Protein AF-A0AAP2GKV8-F1 (afdb_monomer_lite)

Organism: NCBI:txid2782352

Sequence (227 aa):
NPIGINTAVDPGPLKPQKLYSAIFLARYNGKDEEVHRFVFQTSRYADFDEQINSYKLYDDKGVFLRNAVYDNQGKAFGNAQLTKVVQLLAGVLPDTDPLFSTYQDPYDLLMTGIFEMPALPPAVTTEVNIVRNISDNTIVGLLVRSAEPLNDPKMPASILAGSITLSMNGGPVTDHKAIFSKDNTSVFISNAGLNLAAGSVAFTFRYYQFNGTEYQELDNVSANLII

Structure (mmCIF, N/CA/C/O backbone):
data_AF-A0AAP2GKV8-F1
#
_entry.id   AF-A0AAP2GKV8-F1
#
loop_
_atom_site.group_PDB
_atom_site.id
_atom_site.type_symbol
_atom_site.label_atom_id
_atom_site.label_alt_id
_atom_site.label_comp_id
_atom_site.label_asym_id
_atom_site.label_entity_id
_atom_site.label_seq_id
_atom_site.pdbx_PDB_ins_code
_atom_site.Cartn_x
_atom_site.Cartn_y
_atom_site.Cartn_z
_atom_site.occupancy
_atom_site.B_iso_or_equiv
_atom_site.auth_seq_id
_atom_site.auth_comp_id
_atom_site.auth_asym_id
_atom_site.auth_atom_id
_atom_site.pdbx_PDB_model_num
ATOM 1 N N . ASN A 1 1 ? -6.844 28.666 29.206 1.00 40.47 1 ASN A N 1
ATOM 2 C CA . ASN A 1 1 ? -7.202 27.690 28.154 1.00 40.47 1 ASN A CA 1
ATOM 3 C C . ASN A 1 1 ? -8.090 26.632 28.773 1.00 40.47 1 ASN A C 1
ATOM 5 O O . ASN A 1 1 ? -7.630 26.027 29.735 1.00 40.47 1 ASN A O 1
ATOM 9 N N . PRO A 1 2 ? -9.350 26.451 28.339 1.00 50.34 2 PRO A N 1
ATOM 10 C CA . PRO A 1 2 ? -10.153 25.359 28.867 1.00 50.34 2 PRO A CA 1
ATOM 11 C C . PRO A 1 2 ? -9.478 24.044 28.469 1.00 50.34 2 PRO A C 1
ATOM 13 O O . PRO A 1 2 ? -9.099 23.848 27.315 1.00 50.34 2 PRO A O 1
ATOM 16 N N . ILE A 1 3 ? -9.249 23.201 29.469 1.00 51.25 3 ILE A N 1
ATOM 17 C CA . ILE A 1 3 ? -8.658 21.875 29.332 1.00 51.25 3 ILE A CA 1
ATOM 18 C C . ILE A 1 3 ? -9.708 21.023 28.619 1.00 51.25 3 ILE A C 1
ATOM 20 O O . ILE A 1 3 ? -10.740 20.701 29.204 1.00 51.25 3 ILE A O 1
ATOM 24 N N . GLY A 1 4 ? -9.491 20.717 27.340 1.00 55.47 4 GLY A N 1
ATOM 25 C CA . GLY A 1 4 ? -10.278 19.694 26.661 1.00 55.47 4 GLY A CA 1
ATOM 26 C C . GLY A 1 4 ? -10.053 18.368 27.381 1.00 55.47 4 GLY A C 1
ATOM 27 O O . GLY A 1 4 ? -8.916 17.911 27.485 1.00 55.47 4 GLY A O 1
ATOM 28 N N . ILE A 1 5 ? -11.113 17.780 27.933 1.00 64.88 5 ILE A N 1
ATOM 29 C CA . ILE A 1 5 ? -11.047 16.435 28.502 1.00 64.88 5 ILE A CA 1
ATOM 30 C C . ILE A 1 5 ? -11.124 15.467 27.323 1.00 64.88 5 ILE A C 1
ATOM 32 O O . ILE A 1 5 ? -12.177 15.327 26.706 1.00 64.88 5 ILE A O 1
ATOM 36 N N . ASN A 1 6 ? -10.007 14.816 27.002 1.00 65.75 6 ASN A N 1
ATOM 37 C CA . ASN A 1 6 ? -10.008 13.677 26.093 1.00 65.75 6 ASN A CA 1
ATOM 38 C C . ASN A 1 6 ? -10.426 12.436 26.883 1.00 65.75 6 ASN A C 1
ATOM 40 O O . ASN A 1 6 ? -9.778 12.067 27.861 1.00 65.75 6 ASN A O 1
ATOM 44 N N . THR A 1 7 ? -11.514 11.797 26.466 1.00 69.69 7 THR A N 1
ATOM 45 C CA . THR A 1 7 ? -11.959 10.517 27.021 1.00 69.69 7 THR A CA 1
ATOM 46 C C . THR A 1 7 ? -11.826 9.457 25.940 1.00 69.69 7 THR A C 1
ATOM 48 O O . THR A 1 7 ? -12.447 9.568 24.886 1.00 69.69 7 THR A O 1
ATOM 51 N N . ALA A 1 8 ? -11.004 8.442 26.199 1.00 74.06 8 ALA A N 1
ATOM 52 C CA . ALA A 1 8 ? -10.941 7.240 25.381 1.00 74.06 8 ALA A CA 1
ATOM 53 C C . ALA A 1 8 ? -11.945 6.222 25.932 1.00 74.06 8 ALA A C 1
ATOM 55 O O . ALA A 1 8 ? -11.998 5.992 27.141 1.00 74.06 8 ALA A O 1
ATOM 56 N N . VAL A 1 9 ? -12.746 5.633 25.049 1.00 77.25 9 VAL A N 1
ATOM 57 C CA . VAL A 1 9 ? -13.697 4.573 25.389 1.00 77.25 9 VAL A CA 1
ATOM 58 C C . VAL A 1 9 ? -13.367 3.379 24.513 1.00 77.25 9 VAL A C 1
ATOM 60 O O . VAL A 1 9 ? -13.322 3.517 23.293 1.00 77.25 9 VAL A O 1
ATOM 63 N N . ASP A 1 10 ? -13.141 2.228 25.136 1.00 81.94 10 ASP A N 1
ATOM 64 C CA . ASP A 1 10 ? -13.024 0.956 24.433 1.00 81.94 10 ASP A CA 1
ATOM 65 C C . ASP A 1 10 ? -14.438 0.386 24.216 1.00 81.94 10 ASP A C 1
ATOM 67 O O . ASP A 1 10 ? -15.118 0.062 25.197 1.00 81.94 10 ASP A O 1
ATOM 71 N N . PRO A 1 11 ? -14.930 0.303 22.966 1.00 80.62 11 PRO A N 1
ATOM 72 C CA . PRO A 1 11 ? -16.247 -0.253 22.679 1.00 80.62 11 PRO A CA 1
ATOM 73 C C . PRO A 1 11 ? -16.288 -1.788 22.791 1.00 80.62 11 PRO A C 1
ATOM 75 O O . PRO A 1 11 ? -17.356 -2.378 22.604 1.00 80.62 11 PRO A O 1
ATOM 78 N N . GLY A 1 12 ? -15.158 -2.443 23.077 1.00 84.88 12 GLY A N 1
ATOM 79 C CA . GLY A 1 12 ? -15.003 -3.885 22.965 1.00 84.88 12 GLY A CA 1
ATOM 80 C C . GLY A 1 12 ? -14.970 -4.349 21.501 1.00 84.88 12 GLY A C 1
ATOM 81 O O . GLY A 1 12 ? -14.913 -3.535 20.575 1.00 84.88 12 GLY A O 1
ATOM 82 N N . PRO A 1 13 ? -15.011 -5.670 21.255 1.00 87.12 13 PRO A N 1
ATOM 83 C CA . PRO A 1 13 ? -14.915 -6.212 19.906 1.00 87.12 13 PRO A CA 1
ATOM 84 C C . PRO A 1 13 ? -16.164 -5.873 19.084 1.00 87.12 13 PRO A C 1
ATOM 86 O O . PRO A 1 13 ? -17.285 -6.285 19.405 1.00 87.12 13 PRO A O 1
ATOM 89 N N . LEU A 1 14 ? -15.963 -5.150 17.985 1.00 90.06 14 LEU A N 1
ATOM 90 C CA . LEU A 1 14 ? -17.006 -4.840 17.014 1.00 90.06 14 LEU A CA 1
ATOM 91 C C . LEU A 1 14 ? -16.977 -5.849 15.864 1.00 90.06 14 LEU A C 1
ATOM 93 O O . LEU A 1 14 ? -15.925 -6.342 15.470 1.00 90.06 14 LEU A O 1
ATOM 97 N N . LYS A 1 15 ? -18.148 -6.166 15.307 1.00 92.44 15 LYS A N 1
ATOM 98 C CA . LYS A 1 15 ? -18.244 -7.068 14.156 1.00 92.44 15 LYS A CA 1
ATOM 99 C C . LYS A 1 15 ? -17.815 -6.333 12.879 1.00 92.44 15 LYS A C 1
ATOM 101 O O . LYS A 1 15 ? -18.210 -5.173 12.718 1.00 92.44 15 LYS A O 1
ATOM 106 N N . PRO A 1 16 ? -17.109 -6.996 11.951 1.00 93.81 16 PRO A N 1
ATOM 107 C CA . PRO A 1 16 ? -16.746 -6.402 10.666 1.00 93.81 16 PRO A CA 1
ATOM 108 C C . PRO A 1 16 ? -17.966 -6.051 9.815 1.00 93.81 16 PRO A C 1
ATOM 110 O O . PRO A 1 16 ? -19.012 -6.706 9.893 1.00 93.81 16 PRO A O 1
ATOM 113 N N . GLN A 1 17 ? -17.822 -5.016 8.991 1.00 93.19 17 GLN A N 1
ATOM 114 C CA . GLN A 1 17 ? -18.802 -4.538 8.022 1.00 93.19 17 GLN A CA 1
ATOM 115 C C . GLN A 1 17 ? -20.184 -4.250 8.636 1.00 93.19 17 GLN A C 1
ATOM 117 O O . GLN A 1 17 ? -21.229 -4.529 8.035 1.00 93.19 17 GLN A O 1
ATOM 122 N N . LYS A 1 18 ? -20.217 -3.702 9.855 1.00 95.06 18 LYS A N 1
ATOM 123 C CA . LYS A 1 18 ? -21.455 -3.336 10.556 1.00 95.06 18 LYS A CA 1
ATOM 124 C C . LYS A 1 18 ? -21.511 -1.847 10.852 1.00 95.06 18 LYS A C 1
ATOM 126 O O . LYS A 1 18 ? -20.499 -1.198 11.097 1.00 95.06 18 LYS A O 1
ATOM 131 N N . LEU A 1 19 ? -22.734 -1.325 10.832 1.00 95.06 19 LEU A N 1
ATOM 132 C CA . LEU A 1 19 ? -23.037 0.047 11.210 1.00 95.06 19 LEU A CA 1
ATOM 133 C C . LEU A 1 19 ? -23.261 0.112 12.722 1.00 95.06 19 LEU A C 1
ATOM 135 O O . LEU A 1 19 ? -24.094 -0.619 13.260 1.00 95.06 19 LEU A O 1
ATOM 139 N N . TYR A 1 20 ? -22.541 1.004 13.384 1.00 94.56 20 TYR A N 1
ATOM 140 C CA . TYR A 1 20 ? -22.645 1.289 14.808 1.00 94.56 20 TYR A CA 1
ATOM 141 C C . TYR A 1 20 ? -22.941 2.774 15.032 1.00 94.56 20 TYR A C 1
ATOM 143 O O . TYR A 1 20 ? -22.818 3.609 14.136 1.00 94.56 20 TYR A O 1
ATOM 151 N N . SER A 1 21 ? -23.375 3.117 16.243 1.00 93.50 21 SER A N 1
ATOM 152 C CA . SER A 1 21 ? -23.592 4.502 16.661 1.00 93.50 21 SER A CA 1
ATOM 153 C C . SER A 1 21 ? -22.945 4.731 18.017 1.00 93.50 21 SER A C 1
ATOM 155 O O . SER A 1 21 ? -23.311 4.082 18.994 1.00 93.50 21 SER A O 1
ATOM 157 N N . ALA A 1 22 ? -21.999 5.663 18.071 1.00 91.44 22 ALA A N 1
ATOM 158 C CA . ALA A 1 22 ? -21.493 6.209 19.318 1.00 91.44 22 ALA A CA 1
ATOM 159 C C . ALA A 1 22 ? -22.458 7.305 19.788 1.00 91.44 22 ALA A C 1
ATOM 161 O O . ALA A 1 22 ? -22.689 8.284 19.072 1.00 91.44 22 ALA A O 1
ATOM 162 N N . ILE A 1 23 ? -23.043 7.120 20.972 1.00 91.50 23 ILE A N 1
ATOM 163 C CA . ILE A 1 23 ? -23.959 8.077 21.598 1.00 91.50 23 ILE A CA 1
ATOM 164 C C . ILE A 1 23 ? -23.239 8.691 22.793 1.00 91.50 23 ILE A C 1
ATOM 166 O O . ILE A 1 23 ? -22.823 7.985 23.710 1.00 91.50 23 ILE A O 1
ATOM 170 N N . PHE A 1 24 ? -23.094 10.010 22.772 1.00 89.56 24 PHE A N 1
ATOM 171 C CA . PHE A 1 24 ? -22.454 10.775 23.829 1.00 89.56 24 PHE A CA 1
ATOM 172 C C . PHE A 1 24 ? -23.539 11.374 24.714 1.00 89.56 24 PHE A C 1
ATOM 174 O O . PHE A 1 24 ? -24.357 12.176 24.257 1.00 89.56 24 PHE A O 1
ATOM 181 N N . LEU A 1 25 ? -23.535 10.975 25.982 1.00 91.00 25 LEU A N 1
ATOM 182 C CA . LEU A 1 25 ? -24.457 11.470 26.996 1.00 91.00 25 LEU A CA 1
ATOM 183 C C . LEU A 1 25 ? -23.721 12.454 27.908 1.00 91.00 25 LEU A C 1
ATOM 185 O O . LEU A 1 25 ? -22.625 12.156 28.384 1.00 91.00 25 LEU A O 1
ATOM 189 N N . ALA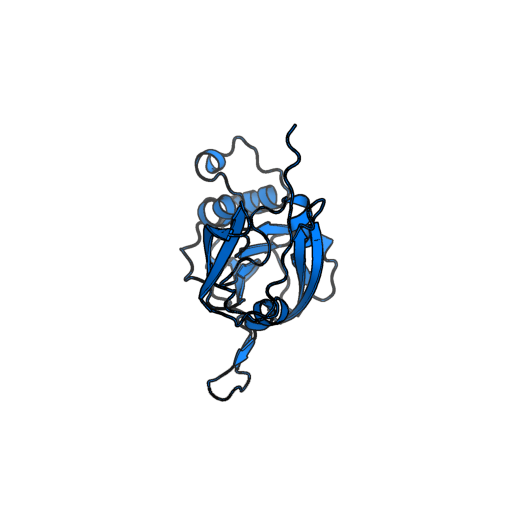 A 1 26 ? -24.322 13.611 28.174 1.00 89.06 26 ALA A N 1
ATOM 190 C CA . ALA A 1 26 ? -23.863 14.520 29.214 1.00 89.06 26 ALA A CA 1
ATOM 191 C C . ALA A 1 26 ? -24.773 14.405 30.434 1.00 89.06 26 ALA A C 1
ATOM 193 O O . ALA A 1 26 ? -25.997 14.473 30.323 1.00 89.06 26 ALA A O 1
ATOM 194 N N . ARG A 1 27 ? -24.161 14.277 31.612 1.00 89.19 27 ARG A N 1
ATOM 195 C CA . ARG A 1 27 ? -24.885 14.299 32.879 1.00 89.19 27 ARG A CA 1
ATOM 196 C C . ARG A 1 27 ? -25.014 15.731 33.380 1.00 89.19 27 ARG A C 1
ATOM 198 O O . ARG A 1 27 ? -24.020 16.334 33.781 1.00 89.19 27 ARG A O 1
ATOM 205 N N . TYR A 1 28 ? -26.235 16.256 33.427 1.00 86.56 28 TYR A N 1
ATOM 206 C CA . TYR A 1 28 ? -26.541 17.550 34.039 1.00 86.56 28 TYR A CA 1
ATOM 207 C C . TYR A 1 28 ? -27.697 17.405 35.032 1.00 86.56 28 TYR A C 1
ATOM 209 O O . TYR A 1 28 ? -28.730 16.817 34.722 1.00 86.56 28 TYR A O 1
ATOM 217 N N . ASN A 1 29 ? -27.518 17.903 36.262 1.00 87.31 29 ASN A N 1
ATOM 218 C CA . ASN A 1 29 ? -28.491 17.770 37.358 1.00 87.31 29 ASN A CA 1
ATOM 219 C C . ASN A 1 29 ? -29.001 16.328 37.585 1.00 87.31 29 ASN A C 1
ATOM 221 O O . ASN A 1 29 ? -30.181 16.107 37.850 1.00 87.31 29 ASN A O 1
ATOM 225 N N . GLY A 1 30 ? -28.111 15.336 37.469 1.00 89.31 30 GLY A N 1
ATOM 226 C CA . GLY A 1 30 ? -28.441 13.922 37.690 1.00 89.31 30 GLY A CA 1
ATOM 227 C C . GLY A 1 30 ? -29.243 13.258 36.565 1.00 89.31 30 GLY A C 1
ATOM 228 O O . GLY A 1 30 ? -29.644 12.109 36.726 1.00 89.31 30 GLY A O 1
ATOM 229 N N . LYS A 1 31 ? -29.461 13.949 35.440 1.00 90.44 31 LYS A N 1
ATOM 230 C CA . LYS A 1 31 ? -30.059 13.386 34.226 1.00 90.44 31 LYS A CA 1
ATOM 231 C C . LYS A 1 31 ? -29.009 13.254 33.135 1.00 90.44 31 LYS A C 1
ATOM 233 O O . LYS A 1 31 ? -28.209 14.169 32.946 1.00 90.44 31 LYS A O 1
ATOM 238 N N . ASP A 1 32 ? -29.038 12.121 32.446 1.00 92.69 32 ASP A N 1
ATOM 239 C CA . ASP A 1 32 ? -28.215 11.871 31.268 1.00 92.69 32 ASP A CA 1
ATOM 240 C C . ASP A 1 32 ? -29.013 12.290 30.033 1.00 92.69 32 ASP A C 1
ATOM 242 O O . ASP A 1 32 ? -30.096 11.763 29.787 1.00 92.69 32 ASP A O 1
ATOM 246 N N . GLU A 1 33 ? -28.487 13.253 29.284 1.00 92.50 33 GLU A N 1
ATOM 247 C CA . GLU A 1 33 ? -29.088 13.757 28.048 1.00 92.50 33 GLU A CA 1
ATOM 248 C C . GLU A 1 33 ? -28.122 13.524 26.883 1.00 92.50 33 GLU A C 1
ATOM 250 O O . GLU A 1 33 ? -26.910 13.719 27.017 1.00 92.50 33 GLU A O 1
ATOM 255 N N . GLU A 1 34 ? -28.643 13.098 25.732 1.00 92.75 34 GLU A N 1
ATOM 256 C CA . GLU A 1 34 ? -27.844 12.918 24.516 1.00 92.75 34 GLU A CA 1
ATOM 257 C C . GLU A 1 34 ? -27.381 14.277 23.988 1.00 92.75 34 GLU A C 1
ATOM 259 O O . GLU A 1 34 ? -28.189 15.124 23.615 1.00 92.75 34 GLU A O 1
ATOM 264 N N . VAL A 1 35 ? -26.064 14.479 23.941 1.00 92.62 35 VAL A N 1
ATOM 265 C CA . VAL A 1 35 ? -25.452 15.716 23.430 1.00 92.62 35 VAL A CA 1
ATOM 266 C C . VAL A 1 35 ? -24.871 15.549 22.038 1.00 92.62 35 VAL A C 1
ATOM 268 O O . VAL A 1 35 ? -24.725 16.529 21.309 1.00 92.62 35 VAL A O 1
ATOM 271 N N . HIS A 1 36 ? -24.526 14.321 21.653 1.00 92.56 36 HIS A N 1
ATOM 272 C CA . HIS A 1 36 ? -24.009 14.039 20.326 1.00 92.56 36 HIS A CA 1
ATOM 273 C C . HIS A 1 36 ? -24.231 12.581 19.935 1.00 92.56 36 HIS A C 1
ATOM 275 O O . HIS A 1 36 ? -24.213 11.680 20.775 1.00 92.56 36 HIS A O 1
ATOM 281 N N . ARG A 1 37 ? -24.370 12.352 18.631 1.00 93.62 37 ARG A N 1
ATOM 282 C CA . ARG A 1 37 ? -24.434 11.026 18.030 1.00 93.62 37 ARG A CA 1
ATOM 283 C C . ARG A 1 37 ? -23.570 10.996 16.790 1.00 93.62 37 ARG A C 1
ATOM 285 O O . ARG A 1 37 ? -23.722 11.833 15.905 1.00 93.62 37 ARG A O 1
ATOM 292 N N . PHE A 1 38 ? -22.719 9.985 16.720 1.00 92.62 38 PHE A N 1
ATOM 293 C CA . PHE A 1 38 ? -21.851 9.737 15.586 1.00 92.62 38 PHE A CA 1
ATOM 294 C C . PHE A 1 38 ? -22.074 8.315 15.078 1.00 92.62 38 PHE A C 1
ATOM 296 O O . PHE A 1 38 ? -21.898 7.343 15.812 1.00 92.62 38 PHE A O 1
ATOM 303 N N . VAL A 1 39 ? -22.504 8.196 13.825 1.00 94.00 39 VAL A N 1
ATOM 304 C CA . VAL A 1 39 ? -22.719 6.907 13.162 1.00 94.00 39 VAL A CA 1
ATOM 305 C C . VAL A 1 39 ? -21.459 6.556 12.383 1.00 94.00 39 VAL A C 1
ATOM 307 O O . VAL A 1 39 ? -20.939 7.396 11.652 1.00 94.00 39 VAL A O 1
ATOM 310 N N . PHE A 1 40 ? -20.985 5.322 12.515 1.00 92.25 40 PHE A N 1
ATOM 311 C CA . PHE A 1 40 ? -19.806 4.839 11.802 1.00 92.25 40 PHE A CA 1
ATOM 312 C C . PHE A 1 40 ? -19.985 3.392 11.357 1.00 92.25 40 PHE A C 1
ATOM 314 O O . PHE A 1 40 ? -20.769 2.640 11.937 1.00 92.25 40 PHE A O 1
ATOM 321 N N . GLN A 1 41 ? -19.257 3.005 10.316 1.00 92.38 41 GLN A N 1
ATOM 322 C CA . GLN A 1 41 ? -19.185 1.628 9.847 1.00 92.38 41 GLN A CA 1
ATOM 323 C C . GLN A 1 41 ? -17.806 1.060 10.183 1.00 92.38 41 GLN A C 1
ATOM 325 O O . GLN A 1 41 ? -16.801 1.751 10.026 1.00 92.38 41 GLN A O 1
ATOM 330 N N . THR A 1 42 ? -17.760 -0.178 10.668 1.00 92.50 42 THR A N 1
ATOM 331 C CA . THR A 1 42 ? -16.497 -0.896 10.879 1.00 92.50 42 THR A CA 1
ATOM 332 C C . THR A 1 42 ? -15.879 -1.343 9.559 1.00 92.50 42 THR A C 1
ATOM 334 O O . THR A 1 42 ? -16.585 -1.499 8.558 1.00 92.50 42 THR A O 1
ATOM 337 N N . SER A 1 43 ? -14.566 -1.587 9.589 1.00 92.38 43 SER A N 1
ATOM 338 C CA . SER A 1 43 ? -13.829 -2.232 8.499 1.00 92.38 43 SER A CA 1
ATOM 339 C C . SER A 1 43 ? -14.539 -3.497 8.023 1.00 92.38 43 SER A C 1
ATOM 341 O O . SER A 1 43 ? -15.192 -4.203 8.796 1.00 92.38 43 SER A O 1
ATOM 343 N N . ARG A 1 44 ? -14.410 -3.784 6.732 1.00 93.56 44 ARG A N 1
ATOM 344 C CA . ARG A 1 44 ? -14.780 -5.050 6.110 1.00 93.56 44 ARG A CA 1
ATOM 345 C C . ARG A 1 44 ? -14.036 -6.232 6.727 1.00 93.56 44 ARG A C 1
ATOM 347 O O . ARG A 1 44 ? -14.601 -7.322 6.749 1.00 93.56 44 ARG A O 1
ATOM 354 N N . TYR A 1 45 ? -12.815 -6.007 7.196 1.00 94.56 45 TYR A N 1
ATOM 355 C CA . TYR A 1 45 ? -11.945 -7.006 7.801 1.00 94.56 45 TYR A CA 1
ATOM 356 C C . TYR A 1 45 ? -12.040 -6.942 9.331 1.00 94.56 45 TYR A C 1
ATOM 358 O O . TYR A 1 45 ? -12.385 -5.905 9.904 1.00 94.56 45 TYR A O 1
ATOM 366 N N . ALA A 1 46 ? -11.785 -8.062 10.004 1.00 92.56 46 ALA A N 1
ATOM 367 C CA . ALA A 1 46 ? -11.746 -8.141 11.461 1.00 92.56 46 ALA A CA 1
ATOM 368 C C . ALA A 1 46 ? -10.526 -7.449 12.052 1.00 92.56 46 ALA A C 1
ATOM 370 O O . ALA A 1 46 ? -10.635 -6.810 13.100 1.00 92.56 46 ALA A O 1
ATOM 371 N N . ASP A 1 47 ? -9.395 -7.550 11.367 1.00 93.31 47 ASP A N 1
ATOM 372 C CA . ASP A 1 47 ? -8.128 -6.974 11.774 1.00 93.31 47 ASP A CA 1
ATOM 373 C C . ASP A 1 47 ? -7.239 -6.683 10.555 1.00 93.31 47 ASP A C 1
ATOM 375 O O . ASP A 1 47 ? -7.610 -6.904 9.394 1.00 93.31 47 ASP A O 1
ATOM 379 N N . PHE A 1 48 ? -6.065 -6.118 10.835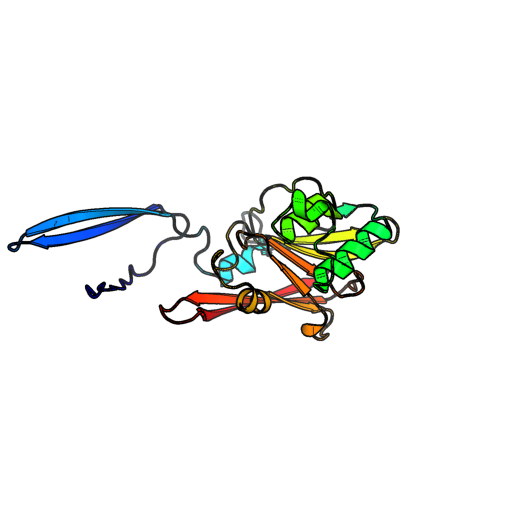 1.00 95.25 48 PHE A N 1
ATOM 380 C CA . PHE A 1 48 ? -5.094 -5.763 9.811 1.00 95.25 48 PHE A CA 1
ATOM 381 C C . PHE A 1 48 ? -4.489 -7.005 9.140 1.00 95.25 48 PHE A C 1
ATOM 383 O O . PHE A 1 48 ? -4.257 -6.987 7.931 1.00 95.2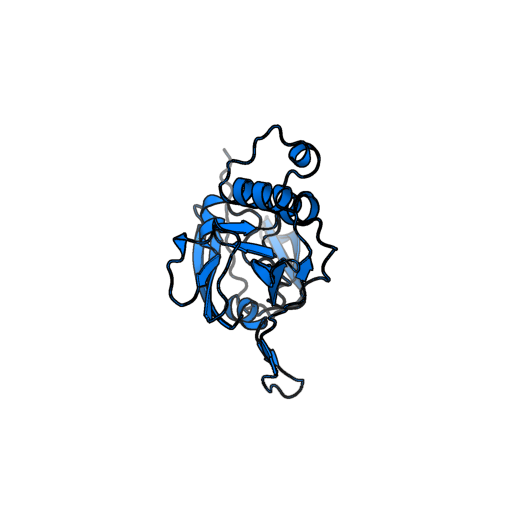5 48 PHE A O 1
ATOM 390 N N . ASP A 1 49 ? -4.298 -8.104 9.877 1.00 96.25 49 ASP A N 1
ATOM 391 C CA . ASP A 1 49 ? -3.838 -9.375 9.309 1.00 96.25 49 ASP A CA 1
ATOM 392 C C . ASP A 1 49 ? -4.811 -9.912 8.254 1.00 96.25 49 ASP A C 1
ATOM 394 O O . ASP A 1 49 ? -4.380 -10.246 7.148 1.00 96.25 49 ASP A O 1
ATOM 398 N N . GLU A 1 50 ? -6.117 -9.912 8.526 1.00 95.81 50 GLU A N 1
ATOM 399 C CA . GLU A 1 50 ? -7.140 -10.329 7.568 1.00 95.81 50 GLU A CA 1
ATOM 400 C C . GLU A 1 50 ? -7.183 -9.392 6.352 1.00 95.81 50 GLU A C 1
ATOM 402 O O . GLU A 1 50 ? -7.248 -9.861 5.210 1.00 95.81 50 GLU A O 1
ATOM 407 N N . GLN A 1 51 ? -7.075 -8.074 6.564 1.00 96.62 51 GLN A N 1
ATOM 408 C CA . GLN A 1 51 ? -6.998 -7.101 5.472 1.00 96.62 51 GLN A CA 1
ATOM 409 C C . GLN A 1 51 ? -5.819 -7.398 4.547 1.00 96.62 51 GLN A C 1
ATOM 411 O O . GLN A 1 51 ? -6.000 -7.497 3.329 1.00 96.62 51 GLN A O 1
ATOM 416 N N . ILE A 1 52 ? -4.613 -7.556 5.094 1.00 97.25 52 ILE A N 1
ATOM 417 C CA . ILE A 1 52 ? -3.426 -7.827 4.287 1.00 97.25 52 ILE A CA 1
ATOM 418 C C . ILE A 1 52 ? -3.548 -9.202 3.634 1.00 97.25 52 ILE A C 1
ATOM 420 O O . ILE A 1 52 ? -3.421 -9.296 2.418 1.00 97.25 52 ILE A O 1
ATOM 424 N N . ASN A 1 53 ? -3.885 -10.258 4.377 1.00 96.62 53 ASN A N 1
ATOM 425 C CA . ASN A 1 53 ? -3.999 -11.619 3.845 1.00 96.62 53 ASN A CA 1
ATOM 426 C C . ASN A 1 53 ? -5.167 -11.831 2.871 1.00 96.62 53 ASN A C 1
ATOM 428 O O . ASN A 1 53 ? -5.203 -12.873 2.210 1.00 96.62 53 ASN A O 1
ATOM 432 N N . SER A 1 54 ? -6.064 -10.856 2.700 1.00 96.44 54 SER A N 1
ATOM 433 C CA . SER A 1 54 ? -7.136 -10.908 1.699 1.00 96.44 54 SER A CA 1
ATOM 434 C C . SER A 1 54 ? -6.639 -11.020 0.249 1.00 96.44 54 SER A C 1
ATOM 436 O O . SER A 1 54 ? -7.426 -11.360 -0.633 1.00 96.44 54 SER A O 1
ATOM 438 N N . TYR A 1 55 ? -5.336 -10.827 -0.017 1.00 96.56 55 TYR A N 1
ATOM 439 C CA . TYR A 1 55 ? -4.746 -11.163 -1.320 1.00 96.56 55 TYR A CA 1
ATOM 440 C C . TYR A 1 55 ? -4.806 -12.659 -1.645 1.00 96.56 55 TYR A C 1
ATOM 442 O O . TYR A 1 55 ? -4.685 -13.033 -2.811 1.00 96.56 55 TYR A O 1
ATOM 450 N N . LYS A 1 56 ? -4.953 -13.537 -0.649 1.00 96.56 56 LYS A N 1
ATOM 451 C CA . LYS A 1 56 ? -5.133 -14.976 -0.862 1.00 96.56 56 LYS A CA 1
ATOM 452 C C . LYS A 1 56 ? -6.589 -15.218 -1.242 1.00 96.56 56 LYS A C 1
ATOM 454 O O . LYS A 1 56 ? -7.483 -15.063 -0.417 1.00 96.56 56 LYS A O 1
ATOM 459 N N . LEU A 1 57 ? -6.827 -15.599 -2.492 1.00 95.25 57 LEU A N 1
ATOM 460 C CA . LEU A 1 57 ? -8.170 -15.860 -2.995 1.00 95.25 57 LEU A CA 1
ATOM 461 C C . LEU A 1 57 ? -8.527 -17.328 -2.775 1.00 95.25 57 LEU A C 1
ATOM 463 O O . LEU A 1 57 ? -7.744 -18.222 -3.101 1.00 95.25 57 LEU A O 1
ATOM 467 N N . TYR A 1 58 ? -9.733 -17.559 -2.270 1.00 94.88 58 TYR A N 1
ATOM 468 C CA . TYR A 1 58 ? -10.306 -18.881 -2.037 1.00 94.88 58 TYR A CA 1
ATOM 469 C C . TYR A 1 58 ? -11.601 -19.027 -2.841 1.00 94.88 58 TYR A C 1
ATOM 471 O O . TYR A 1 58 ? -12.227 -18.027 -3.195 1.00 94.88 58 TYR A O 1
ATOM 479 N N . ASP A 1 59 ? -11.989 -20.259 -3.158 1.00 93.56 59 ASP A N 1
ATOM 480 C CA . ASP A 1 59 ? -13.295 -20.548 -3.750 1.00 93.56 59 ASP A CA 1
ATOM 481 C C . ASP A 1 59 ? -14.418 -20.544 -2.696 1.00 93.56 59 ASP A C 1
ATOM 483 O O . ASP A 1 59 ? -14.174 -20.421 -1.493 1.00 93.56 59 ASP A O 1
ATOM 487 N N . ASP A 1 60 ? -15.663 -20.737 -3.140 1.00 92.19 60 ASP A N 1
ATOM 488 C CA . ASP A 1 60 ? -16.843 -20.790 -2.262 1.00 92.19 60 ASP A CA 1
ATOM 489 C C . ASP A 1 60 ? -16.790 -21.929 -1.221 1.00 92.19 60 ASP A C 1
ATOM 491 O O . ASP A 1 60 ? -17.582 -21.955 -0.278 1.00 92.19 60 ASP A O 1
ATOM 495 N N . LYS A 1 61 ? -15.877 -22.896 -1.387 1.00 92.25 61 LYS A N 1
ATOM 496 C CA . LYS A 1 61 ? -15.651 -24.022 -0.469 1.00 92.25 61 LYS A CA 1
ATOM 497 C C . LYS A 1 61 ? -14.450 -23.791 0.455 1.00 92.25 61 LYS A C 1
ATOM 499 O O . LYS A 1 61 ? -14.127 -24.679 1.243 1.00 92.25 61 LYS A O 1
ATOM 504 N N . GLY A 1 62 ? -13.800 -22.629 0.376 1.00 91.50 62 GLY A N 1
ATOM 505 C CA . GLY A 1 62 ? -12.621 -22.281 1.168 1.00 91.50 62 GLY A CA 1
ATOM 506 C C . GLY A 1 62 ? -11.320 -22.911 0.665 1.00 91.50 62 GLY A C 1
ATOM 507 O O . GLY A 1 62 ? -10.336 -22.946 1.402 1.00 91.50 62 GLY A O 1
ATOM 508 N N . VAL A 1 63 ? -11.281 -23.423 -0.567 1.00 93.81 63 VAL A N 1
ATOM 509 C CA . VAL A 1 63 ? -10.064 -23.968 -1.179 1.00 93.81 63 VAL A CA 1
ATOM 510 C C . VAL A 1 63 ? -9.255 -22.832 -1.790 1.00 93.81 63 VAL A C 1
ATOM 512 O O . VAL A 1 63 ? -9.788 -22.016 -2.538 1.00 93.81 63 VAL A O 1
ATOM 515 N N . PHE A 1 64 ? -7.957 -22.777 -1.485 1.00 95.00 64 PHE A N 1
ATOM 516 C CA . PHE A 1 64 ? -7.056 -21.770 -2.045 1.00 95.00 64 PHE A CA 1
ATOM 517 C C . PHE A 1 64 ? -7.009 -21.869 -3.575 1.00 95.00 64 PHE A C 1
ATOM 519 O O . PHE A 1 64 ? -6.730 -22.933 -4.127 1.00 95.00 64 PHE A O 1
ATOM 526 N N . LEU A 1 65 ? -7.251 -20.745 -4.248 1.00 94.00 65 LEU A N 1
ATOM 527 C CA . LEU A 1 65 ? -7.225 -20.636 -5.704 1.00 94.00 65 LEU A CA 1
ATOM 528 C C . LEU A 1 65 ? -5.892 -20.078 -6.191 1.00 94.00 65 LEU A C 1
ATOM 530 O O . LEU A 1 65 ? -5.195 -20.709 -6.982 1.00 94.00 65 LEU A O 1
ATOM 534 N N . ARG A 1 66 ? -5.572 -18.856 -5.762 1.00 94.81 66 ARG A N 1
ATOM 535 C CA . ARG A 1 66 ? -4.380 -18.111 -6.177 1.00 94.81 66 ARG A CA 1
ATOM 536 C C . ARG A 1 66 ? -4.188 -16.878 -5.306 1.00 94.81 66 ARG A C 1
ATOM 538 O O . ARG A 1 66 ? -5.112 -16.426 -4.637 1.00 94.81 66 ARG A O 1
ATOM 545 N N . ASN A 1 67 ? -3.013 -16.276 -5.407 1.00 96.38 67 ASN A N 1
ATOM 546 C CA . ASN A 1 67 ? -2.795 -14.923 -4.910 1.00 96.38 67 ASN A CA 1
ATOM 547 C C . ASN A 1 67 ? -3.351 -13.896 -5.912 1.00 96.38 67 ASN A C 1
ATOM 549 O O . ASN A 1 67 ? -3.299 -14.114 -7.126 1.00 96.38 67 ASN A O 1
ATOM 553 N N . ALA A 1 68 ? -3.851 -12.767 -5.414 1.00 96.12 68 ALA A N 1
ATOM 554 C CA . ALA A 1 68 ? -4.311 -11.611 -6.179 1.00 96.12 68 ALA A CA 1
ATOM 555 C C . ALA A 1 68 ? -3.121 -10.813 -6.746 1.00 96.12 68 ALA A C 1
ATOM 557 O O . ALA A 1 68 ? -2.934 -9.636 -6.447 1.00 96.12 68 ALA A O 1
ATOM 558 N N . VAL A 1 69 ? -2.291 -11.495 -7.536 1.00 96.25 69 VAL A N 1
ATOM 559 C CA . VAL A 1 69 ? -1.182 -10.922 -8.301 1.00 96.25 69 VAL A CA 1
ATOM 560 C C . VAL A 1 69 ? -1.613 -10.831 -9.761 1.00 96.25 69 VAL A C 1
ATOM 562 O O . VAL A 1 69 ? -2.048 -11.830 -10.343 1.00 96.25 69 VAL A O 1
ATOM 565 N N . TYR A 1 70 ? -1.523 -9.639 -10.346 1.00 94.81 70 TYR A N 1
ATOM 566 C CA . TYR A 1 70 ? -2.018 -9.347 -11.690 1.00 94.81 70 TYR A CA 1
ATOM 567 C C . TYR A 1 70 ? -0.917 -8.766 -12.580 1.00 94.81 70 TYR A C 1
ATOM 569 O O . TYR A 1 70 ? -0.414 -7.679 -12.318 1.00 94.81 70 TYR A O 1
ATOM 577 N N . ASP A 1 71 ? -0.583 -9.469 -13.664 1.00 92.12 71 ASP A N 1
ATOM 578 C CA . ASP A 1 71 ? 0.376 -9.031 -14.693 1.00 92.12 71 ASP A CA 1
ATOM 579 C C . ASP A 1 71 ? -0.352 -8.551 -15.954 1.00 92.12 71 ASP A C 1
ATOM 581 O O . ASP A 1 71 ? -0.220 -9.105 -17.044 1.00 92.12 71 ASP A O 1
ATOM 585 N N . ASN A 1 72 ? -1.239 -7.573 -15.787 1.00 83.69 72 ASN A N 1
ATOM 586 C CA . ASN A 1 72 ? -2.002 -6.984 -16.889 1.00 83.69 72 ASN A CA 1
ATOM 587 C C . ASN A 1 72 ? -1.852 -5.459 -16.970 1.00 83.69 72 ASN A C 1
ATOM 589 O O . ASN A 1 72 ? -2.542 -4.825 -17.766 1.00 83.69 72 ASN A O 1
ATOM 593 N N . GLN A 1 73 ? -0.942 -4.871 -16.187 1.00 85.94 73 GLN A N 1
ATOM 594 C CA . GLN A 1 73 ? -0.682 -3.429 -16.175 1.00 85.94 73 GLN A CA 1
ATOM 595 C C . GLN A 1 73 ? 0.524 -3.070 -17.048 1.00 85.94 73 GLN A C 1
ATOM 597 O O . GLN A 1 73 ? 1.508 -2.483 -16.599 1.00 85.94 73 GLN A O 1
ATOM 602 N N . GLY A 1 74 ? 0.446 -3.457 -18.321 1.00 85.19 74 GLY A N 1
ATOM 603 C CA . GLY A 1 74 ? 1.474 -3.177 -19.317 1.00 85.19 74 GLY A CA 1
ATOM 604 C C . GLY A 1 74 ? 1.184 -1.912 -20.127 1.00 85.19 74 GLY A C 1
ATOM 605 O O . GLY A 1 74 ? 0.107 -1.784 -20.706 1.00 85.19 74 GLY A O 1
ATOM 606 N N . LYS A 1 75 ? 2.164 -1.010 -20.245 1.00 90.88 75 LYS A N 1
ATOM 607 C CA . LYS A 1 75 ? 2.154 0.108 -21.209 1.00 90.88 75 LYS A CA 1
ATOM 608 C C . LYS A 1 75 ? 3.529 0.243 -21.861 1.00 90.88 75 LYS A C 1
ATOM 610 O O . LYS A 1 75 ? 4.537 -0.150 -21.284 1.00 90.88 75 LYS A O 1
ATOM 615 N N . ALA A 1 76 ? 3.582 0.766 -23.085 1.00 93.19 76 ALA A N 1
ATOM 616 C CA . ALA A 1 76 ? 4.851 1.136 -23.706 1.00 93.19 76 ALA A CA 1
ATOM 617 C C . ALA A 1 76 ? 5.294 2.480 -23.120 1.00 93.19 76 ALA A C 1
ATOM 619 O O . ALA A 1 76 ? 4.652 3.499 -23.377 1.00 93.19 76 ALA A O 1
ATOM 620 N N . PHE A 1 77 ? 6.360 2.478 -22.320 1.00 93.75 77 PHE A N 1
ATOM 621 C CA . PHE A 1 77 ? 6.890 3.704 -21.728 1.00 93.75 77 PHE A CA 1
ATOM 622 C C . PHE A 1 77 ? 8.002 4.292 -22.593 1.00 93.75 77 PHE A C 1
ATOM 624 O O . PHE A 1 77 ? 8.923 3.591 -23.015 1.00 93.75 77 PHE A O 1
ATOM 631 N N . GLY A 1 78 ? 7.933 5.599 -22.840 1.00 93.12 78 GLY A N 1
ATOM 632 C CA . GLY A 1 78 ? 9.027 6.340 -23.459 1.00 93.12 78 GLY A CA 1
ATOM 633 C C . GLY A 1 78 ? 10.142 6.652 -22.458 1.00 93.12 78 GLY A C 1
ATOM 634 O O . GLY A 1 78 ? 9.890 6.872 -21.273 1.00 93.12 78 GLY A O 1
ATOM 635 N N . ASN A 1 79 ? 11.381 6.780 -22.942 1.00 92.38 79 ASN A N 1
ATOM 636 C CA . ASN A 1 79 ? 12.542 7.100 -22.096 1.00 92.38 79 ASN A CA 1
ATOM 637 C C . ASN A 1 79 ? 12.363 8.399 -21.292 1.00 92.38 79 ASN A C 1
ATOM 639 O O . ASN A 1 79 ? 12.790 8.481 -20.142 1.00 92.38 79 ASN A O 1
ATOM 643 N N . ALA A 1 80 ? 11.702 9.409 -21.867 1.00 92.50 80 ALA A N 1
ATOM 644 C CA . ALA A 1 80 ? 11.419 10.659 -21.166 1.00 92.50 80 ALA A CA 1
ATOM 645 C C . ALA A 1 80 ? 10.441 10.459 -19.993 1.00 92.50 80 ALA A C 1
ATOM 647 O O . ALA A 1 80 ? 10.630 11.063 -18.941 1.00 92.50 80 ALA A O 1
ATOM 648 N N . GLN A 1 81 ? 9.440 9.580 -20.141 1.00 93.81 81 GLN A N 1
ATOM 649 C CA . GLN A 1 81 ? 8.502 9.246 -19.064 1.00 93.81 81 GLN A CA 1
ATOM 650 C C . GLN A 1 81 ? 9.229 8.524 -17.932 1.00 93.81 81 GLN A C 1
ATOM 652 O O . GLN A 1 81 ? 9.166 8.970 -16.791 1.00 93.81 81 GLN A O 1
ATOM 657 N N . LEU A 1 82 ? 9.992 7.473 -18.251 1.00 94.88 82 LEU A N 1
ATOM 658 C CA . LEU A 1 82 ? 10.768 6.727 -17.255 1.00 94.88 82 LEU A CA 1
ATOM 659 C C . LEU A 1 82 ? 11.767 7.629 -16.517 1.00 94.88 82 LEU A C 1
ATOM 661 O O . LEU A 1 82 ? 11.896 7.535 -15.300 1.00 94.88 82 LEU A O 1
ATOM 665 N N . THR A 1 83 ? 12.401 8.570 -17.223 1.00 95.38 83 THR A N 1
ATOM 666 C CA . THR A 1 83 ? 13.290 9.567 -16.602 1.00 95.38 83 THR A CA 1
ATOM 667 C C . THR A 1 83 ? 12.558 10.400 -15.547 1.00 95.38 83 THR A C 1
ATOM 669 O O . THR A 1 83 ? 13.072 10.570 -14.442 1.00 95.38 83 THR A O 1
ATOM 672 N N . LYS A 1 84 ? 11.340 10.874 -15.845 1.00 95.31 84 LYS A N 1
ATOM 673 C CA . LYS A 1 84 ? 10.529 11.622 -14.873 1.00 95.31 84 LYS A CA 1
ATOM 674 C C . LYS A 1 84 ? 10.141 10.772 -13.666 1.00 95.31 84 LYS A C 1
ATOM 676 O O . LYS A 1 84 ? 10.167 11.275 -12.548 1.00 95.31 84 LYS A O 1
ATOM 681 N N . VAL A 1 85 ? 9.823 9.491 -13.865 1.00 95.50 85 VAL A N 1
ATOM 682 C CA . VAL A 1 85 ? 9.513 8.574 -12.755 1.00 95.50 85 VAL A CA 1
ATOM 683 C C . VAL A 1 85 ? 10.722 8.393 -11.840 1.00 95.50 85 VAL A C 1
ATOM 685 O O . VAL A 1 85 ? 10.577 8.504 -10.626 1.00 95.50 85 VAL A O 1
ATOM 688 N N . VAL A 1 86 ? 11.921 8.180 -12.396 1.00 95.56 86 VAL A N 1
ATOM 689 C CA . VAL A 1 86 ? 13.161 8.094 -11.602 1.00 95.56 86 VAL A CA 1
ATOM 690 C C . VAL A 1 86 ? 13.381 9.376 -10.796 1.00 95.56 86 VAL A C 1
ATOM 692 O O . VAL A 1 86 ? 13.672 9.313 -9.603 1.00 95.56 86 VAL A O 1
ATOM 695 N N . GLN A 1 87 ? 13.201 10.543 -11.421 1.00 95.25 87 GLN A N 1
ATOM 696 C CA . GLN A 1 87 ? 13.329 11.836 -10.743 1.00 95.25 87 GLN A CA 1
ATOM 697 C C . GLN A 1 87 ? 12.293 12.017 -9.628 1.00 95.25 87 GLN A C 1
ATOM 699 O O . GLN A 1 87 ? 12.637 12.511 -8.555 1.00 95.25 87 GLN A O 1
ATOM 704 N N . LEU A 1 88 ? 11.048 11.587 -9.851 1.00 95.06 88 LEU A N 1
ATOM 705 C CA . LEU A 1 88 ? 9.982 11.640 -8.854 1.00 95.06 88 LEU A CA 1
ATOM 706 C C . LEU A 1 88 ? 10.282 10.725 -7.658 1.00 95.06 88 LEU A C 1
ATOM 708 O O . LEU A 1 88 ? 10.215 11.178 -6.519 1.00 95.06 88 LEU A O 1
ATOM 712 N N . LEU A 1 89 ? 10.688 9.473 -7.900 1.00 93.75 89 LEU A N 1
ATOM 713 C CA . LEU A 1 89 ? 11.066 8.521 -6.843 1.00 93.75 89 LEU A CA 1
ATOM 714 C C . LEU A 1 89 ? 12.270 8.999 -6.021 1.00 93.75 89 LEU A C 1
ATOM 716 O O . LEU A 1 89 ? 12.363 8.714 -4.826 1.00 93.75 89 LEU A O 1
ATOM 720 N N . ALA A 1 90 ? 13.195 9.720 -6.656 1.00 92.62 90 ALA A N 1
ATOM 721 C CA . ALA A 1 90 ? 14.351 10.314 -5.997 1.00 92.62 90 ALA A CA 1
ATOM 722 C C . ALA A 1 90 ? 14.045 11.660 -5.309 1.00 92.62 90 ALA A C 1
ATOM 724 O O . ALA A 1 90 ? 14.907 12.169 -4.594 1.00 92.62 90 ALA A O 1
ATOM 725 N N . GLY A 1 91 ? 12.852 12.238 -5.499 1.00 91.50 91 GLY A N 1
ATOM 726 C CA . GLY A 1 91 ? 12.486 13.546 -4.946 1.00 91.50 91 GLY A CA 1
ATOM 727 C C . GLY A 1 91 ? 13.254 14.716 -5.571 1.00 91.50 91 GLY A C 1
ATOM 728 O O . GLY A 1 91 ? 13.498 15.715 -4.902 1.00 91.50 91 GLY A O 1
ATOM 729 N N . VAL A 1 92 ? 13.676 14.578 -6.831 1.00 94.56 92 VAL A N 1
ATOM 730 C CA . VAL A 1 92 ? 14.477 15.575 -7.572 1.00 94.56 92 VAL A CA 1
ATOM 731 C C . VAL A 1 92 ? 13.795 16.057 -8.855 1.00 94.56 92 VAL A C 1
ATOM 733 O O . VAL A 1 92 ? 14.429 16.711 -9.685 1.00 94.56 92 VAL A O 1
ATOM 736 N N . LEU A 1 93 ? 12.519 15.710 -9.057 1.00 93.62 93 LEU A N 1
ATOM 737 C CA . LEU A 1 93 ? 11.733 16.250 -10.164 1.00 93.62 93 LEU A CA 1
ATOM 738 C C . LEU A 1 93 ? 11.589 17.772 -9.968 1.00 93.62 93 LEU A C 1
ATOM 740 O O . LEU A 1 93 ? 11.158 18.182 -8.893 1.00 93.62 93 LEU A O 1
ATOM 744 N N . PRO A 1 94 ? 11.955 18.615 -10.952 1.00 91.81 94 PRO A N 1
ATOM 745 C CA . PRO A 1 94 ? 11.926 20.064 -10.770 1.00 91.81 94 PRO A CA 1
ATOM 746 C C . PRO A 1 94 ? 10.513 20.587 -10.500 1.00 91.81 94 PRO A C 1
ATOM 748 O O . PRO A 1 94 ? 9.603 20.295 -11.270 1.00 91.81 94 PRO A O 1
ATOM 751 N N . ASP A 1 95 ? 10.354 21.455 -9.499 1.00 87.00 95 ASP A N 1
ATOM 752 C CA . ASP A 1 95 ? 9.067 22.097 -9.159 1.00 87.00 95 ASP A CA 1
ATOM 753 C C . ASP A 1 95 ? 8.472 22.933 -10.311 1.00 87.00 95 ASP A C 1
ATOM 755 O O . ASP A 1 95 ? 7.298 23.295 -10.300 1.00 87.00 95 ASP A O 1
ATOM 759 N N . THR A 1 96 ? 9.284 23.257 -11.321 1.00 89.62 96 THR A N 1
ATOM 760 C CA . THR A 1 96 ? 8.861 23.938 -12.550 1.00 89.62 96 THR A CA 1
ATOM 761 C C . THR A 1 96 ? 8.249 23.001 -13.593 1.00 89.62 96 THR A C 1
ATOM 763 O O . THR A 1 96 ? 7.812 23.483 -14.641 1.00 89.62 96 THR A O 1
ATOM 766 N N . ASP A 1 97 ? 8.219 21.684 -13.356 1.00 91.44 97 ASP A N 1
ATOM 767 C CA . ASP A 1 97 ? 7.573 20.744 -14.269 1.00 91.44 97 ASP A CA 1
ATOM 768 C C . ASP A 1 97 ? 6.075 21.089 -14.379 1.00 91.44 97 ASP A C 1
ATOM 770 O O . ASP A 1 97 ? 5.383 21.196 -13.361 1.00 91.44 97 ASP A O 1
ATOM 774 N N . PRO A 1 98 ? 5.540 21.267 -15.602 1.00 91.31 98 PRO A N 1
ATOM 775 C CA . PRO A 1 98 ? 4.155 21.683 -15.797 1.00 91.31 98 PRO A CA 1
ATOM 776 C C . PRO A 1 98 ? 3.147 20.713 -15.174 1.00 91.31 98 PRO A C 1
ATOM 778 O O . PRO A 1 98 ? 2.031 21.128 -14.857 1.00 91.31 98 PRO A O 1
ATOM 781 N N . LEU A 1 99 ? 3.520 19.448 -14.955 1.00 91.75 99 LEU A N 1
ATOM 782 C CA . LEU A 1 99 ? 2.639 18.467 -14.336 1.00 91.75 99 LEU A CA 1
ATOM 783 C C . LEU A 1 99 ? 2.247 18.842 -12.898 1.00 91.75 99 LEU A C 1
ATOM 785 O O . LEU A 1 99 ? 1.120 18.548 -12.507 1.00 91.75 99 LEU A O 1
ATOM 789 N N . PHE A 1 100 ? 3.087 19.565 -12.147 1.00 90.44 100 PHE A N 1
ATOM 790 C CA . PHE A 1 100 ? 2.752 20.017 -10.787 1.00 90.44 100 PHE A CA 1
ATOM 791 C C . PHE A 1 100 ? 1.605 21.034 -10.744 1.00 90.44 100 PHE A C 1
ATOM 793 O O . PHE A 1 100 ? 0.911 21.152 -9.736 1.00 90.44 100 PHE A O 1
ATOM 800 N N . SER A 1 101 ? 1.357 21.751 -11.847 1.00 89.06 101 SER A N 1
ATOM 801 C CA . SER A 1 101 ? 0.197 22.647 -11.951 1.00 89.06 101 SER A CA 1
ATOM 802 C C . SER A 1 101 ? -1.130 21.889 -12.070 1.00 89.06 101 SER A C 1
ATOM 804 O O . SER A 1 101 ? -2.184 22.439 -11.760 1.00 89.06 101 SER A O 1
ATOM 806 N N . THR A 1 102 ? -1.075 20.631 -12.518 1.00 91.81 102 THR A N 1
ATOM 807 C CA . THR A 1 102 ? -2.246 19.777 -12.761 1.00 91.81 102 THR A CA 1
ATOM 808 C C . THR A 1 102 ? -2.436 18.748 -11.647 1.00 91.81 102 THR A C 1
ATOM 810 O O . THR A 1 102 ? -3.562 18.516 -11.214 1.00 91.81 102 THR A O 1
ATOM 813 N N . TYR A 1 103 ? -1.343 18.163 -11.152 1.00 93.00 103 TYR A N 1
ATOM 814 C CA . TYR A 1 103 ? -1.343 17.102 -10.149 1.00 93.00 103 TYR A CA 1
ATOM 815 C C . TYR A 1 103 ? -0.514 17.531 -8.939 1.00 93.00 103 TYR A C 1
ATOM 817 O O . TYR A 1 103 ? 0.710 17.625 -9.009 1.00 93.00 103 TYR A O 1
ATOM 825 N N . GLN A 1 104 ? -1.195 17.799 -7.824 1.00 88.75 104 GLN A N 1
ATOM 826 C CA . GLN A 1 104 ? -0.539 18.176 -6.567 1.00 88.75 104 GLN A CA 1
ATOM 827 C C . GLN A 1 104 ? -0.055 16.966 -5.766 1.00 88.75 104 GLN A C 1
ATOM 829 O O . GLN A 1 104 ? 0.910 17.072 -5.014 1.00 88.75 104 GLN A O 1
ATOM 834 N N . ASP A 1 105 ? -0.742 15.831 -5.896 1.00 91.31 105 ASP A N 1
ATOM 835 C CA . ASP A 1 105 ? -0.401 14.606 -5.186 1.00 91.31 105 ASP A CA 1
ATOM 836 C C . ASP A 1 105 ? 0.640 13.789 -5.984 1.00 91.31 105 ASP A C 1
ATOM 838 O O . ASP A 1 105 ? 0.438 13.573 -7.183 1.00 91.31 105 ASP A O 1
ATOM 842 N N . PRO A 1 106 ? 1.748 13.329 -5.366 1.00 93.25 106 PRO A N 1
ATOM 843 C CA . PRO A 1 106 ? 2.788 12.568 -6.062 1.00 93.25 106 PRO A CA 1
ATOM 844 C C . PRO A 1 106 ? 2.300 11.261 -6.694 1.00 93.25 106 PRO A C 1
ATOM 846 O O . PRO A 1 106 ? 2.834 10.846 -7.724 1.00 93.25 106 PRO A O 1
ATOM 849 N N . TYR A 1 107 ? 1.303 10.602 -6.101 1.00 94.94 107 TYR A N 1
ATOM 850 C CA . TYR A 1 107 ? 0.735 9.381 -6.658 1.00 94.94 107 TYR A CA 1
ATOM 851 C C . TYR A 1 107 ? -0.135 9.691 -7.876 1.00 94.94 107 TYR A C 1
ATOM 853 O O . TYR A 1 107 ? 0.021 9.041 -8.908 1.00 94.94 107 TYR A O 1
ATOM 861 N N . ASP A 1 108 ? -0.979 10.723 -7.818 1.00 94.50 108 ASP A N 1
ATOM 862 C CA . ASP A 1 108 ? -1.765 11.151 -8.985 1.00 94.50 108 ASP A CA 1
ATOM 863 C C . ASP A 1 108 ? -0.862 11.638 -10.130 1.00 94.50 108 ASP A C 1
ATOM 865 O O . ASP A 1 108 ? -1.084 11.297 -11.298 1.00 94.50 108 ASP A O 1
ATOM 869 N N . LEU A 1 109 ? 0.197 12.377 -9.786 1.00 95.38 109 LEU A N 1
ATOM 870 C CA . LEU A 1 109 ? 1.248 12.812 -10.702 1.00 95.38 109 LEU A CA 1
ATOM 871 C C . LEU A 1 109 ? 1.908 11.616 -11.397 1.00 95.38 109 LEU A C 1
ATOM 873 O O . LEU A 1 109 ? 2.089 11.637 -12.614 1.00 95.38 109 LEU A O 1
ATOM 877 N N . LEU A 1 110 ? 2.238 10.562 -10.647 1.00 95.75 110 LEU A N 1
ATOM 878 C CA . LEU A 1 110 ? 2.819 9.339 -11.187 1.00 95.75 110 LEU A CA 1
ATOM 879 C C . LEU A 1 110 ? 1.833 8.591 -12.092 1.00 95.75 110 LEU A C 1
ATOM 881 O O . LEU A 1 110 ? 2.143 8.321 -13.251 1.00 95.75 110 LEU A O 1
ATOM 885 N N . MET A 1 111 ? 0.660 8.248 -11.563 1.00 94.62 111 MET A N 1
ATOM 886 C CA . MET A 1 111 ? -0.273 7.315 -12.195 1.00 94.62 111 MET A CA 1
ATOM 887 C C . MET A 1 111 ? -1.007 7.941 -13.379 1.00 94.62 111 MET A C 1
ATOM 889 O O . MET A 1 111 ? -1.106 7.323 -14.440 1.00 94.62 111 MET A O 1
ATOM 893 N N . THR A 1 112 ? -1.493 9.172 -13.217 1.00 93.38 112 THR A N 1
ATOM 894 C CA . THR A 1 112 ? -2.282 9.870 -14.241 1.00 93.38 112 THR A CA 1
ATOM 895 C C . THR A 1 112 ? -1.410 10.790 -15.088 1.00 93.38 112 THR A C 1
ATOM 897 O O . THR A 1 112 ? -1.594 10.847 -16.299 1.00 93.38 112 THR A O 1
ATOM 900 N N . GLY A 1 113 ? -0.450 11.488 -14.475 1.00 93.31 113 GLY A N 1
ATOM 901 C CA . GLY A 1 113 ? 0.389 12.463 -15.173 1.00 93.31 113 GLY A CA 1
ATOM 902 C C . GLY A 1 113 ? 1.522 11.844 -15.995 1.00 93.31 113 GLY A C 1
ATOM 903 O O . GLY A 1 113 ? 1.665 12.154 -17.173 1.00 93.31 113 GLY A O 1
ATOM 904 N N . ILE A 1 114 ? 2.352 10.990 -15.386 1.00 94.50 114 ILE A N 1
ATOM 905 C CA . ILE A 1 114 ? 3.560 10.452 -16.036 1.00 94.50 114 ILE A CA 1
ATOM 906 C C . ILE A 1 114 ? 3.272 9.134 -16.755 1.00 94.50 114 ILE A C 1
ATOM 908 O O . ILE A 1 114 ? 3.591 8.992 -17.939 1.00 94.50 114 ILE A O 1
ATOM 912 N N . PHE A 1 115 ? 2.693 8.160 -16.048 1.00 93.50 115 PHE A N 1
ATOM 913 C CA . PHE A 1 115 ? 2.347 6.873 -16.641 1.00 93.50 115 PHE A CA 1
ATOM 914 C C . PHE A 1 115 ? 1.118 6.961 -17.540 1.00 93.50 115 PHE A C 1
ATOM 916 O O . PHE A 1 115 ? 1.018 6.178 -18.484 1.00 93.50 115 PHE A O 1
ATOM 923 N N . GLU A 1 116 ? 0.204 7.897 -17.269 1.00 92.88 116 GLU A N 1
ATOM 924 C CA . GLU A 1 116 ? -1.100 8.027 -17.932 1.00 92.88 116 GLU A CA 1
ATOM 925 C C . GLU A 1 116 ? -1.789 6.653 -18.035 1.00 92.88 116 GLU A C 1
ATOM 927 O O . GLU A 1 116 ? -2.137 6.163 -19.119 1.00 92.88 116 GLU A O 1
ATOM 932 N N . MET A 1 117 ? -1.868 5.968 -16.893 1.00 88.75 117 MET A N 1
ATOM 933 C CA . MET A 1 117 ? -2.548 4.686 -16.796 1.00 88.75 117 MET A CA 1
ATOM 934 C C . MET A 1 117 ? -4.061 4.886 -16.895 1.00 88.75 117 MET A C 1
ATOM 936 O O . MET A 1 117 ? -4.590 5.877 -16.386 1.00 88.75 117 MET A O 1
ATOM 940 N N . PRO A 1 118 ? -4.788 3.944 -17.520 1.00 87.50 118 PRO A N 1
ATOM 941 C CA . PRO A 1 118 ? -6.239 3.955 -17.452 1.00 87.50 118 PRO A CA 1
ATOM 942 C C . PRO A 1 118 ? -6.703 3.767 -16.004 1.00 87.50 118 PRO A C 1
ATOM 944 O O . PRO A 1 118 ? -6.020 3.149 -15.185 1.00 87.50 118 PRO A O 1
ATOM 947 N N . ALA A 1 119 ? -7.902 4.267 -15.706 1.00 86.50 119 ALA A N 1
ATOM 948 C CA . ALA A 1 119 ? -8.524 4.045 -14.410 1.00 86.50 119 ALA A CA 1
ATOM 949 C C . ALA A 1 119 ? -8.674 2.538 -14.148 1.00 86.50 119 ALA A C 1
ATOM 951 O O . ALA A 1 119 ? -9.281 1.810 -14.937 1.00 86.50 119 ALA A O 1
ATOM 952 N N . LEU A 1 120 ? -8.121 2.082 -13.026 1.00 89.19 120 LEU A N 1
ATOM 953 C CA . LEU A 1 120 ? -8.243 0.699 -12.587 1.00 89.19 120 LEU A CA 1
ATOM 954 C C . LEU A 1 120 ? -9.574 0.499 -11.857 1.00 89.19 120 LEU A C 1
ATOM 956 O O . LEU A 1 120 ? -9.999 1.391 -11.115 1.00 89.19 120 LEU A O 1
ATOM 960 N N . PRO A 1 121 ? -10.223 -0.671 -11.995 1.00 90.81 121 PRO A N 1
ATOM 961 C CA . PRO A 1 121 ? -11.399 -0.982 -11.194 1.00 90.81 121 PRO A CA 1
ATOM 962 C C . PRO A 1 121 ? -11.041 -0.921 -9.700 1.00 90.81 121 PRO A C 1
ATOM 964 O O . PRO A 1 121 ? -9.900 -1.243 -9.346 1.00 90.81 121 PRO A O 1
ATOM 967 N N . PRO A 1 122 ? -11.965 -0.508 -8.814 1.00 91.44 122 PRO A N 1
ATOM 968 C CA . PRO A 1 122 ? -11.715 -0.495 -7.377 1.00 91.44 122 PRO A CA 1
ATOM 969 C C . PRO A 1 122 ? -11.238 -1.863 -6.884 1.00 91.44 122 PRO A C 1
ATOM 971 O O . PRO A 1 122 ? -11.803 -2.891 -7.263 1.00 91.44 122 PRO A O 1
ATOM 974 N N . ALA A 1 123 ? -10.197 -1.872 -6.051 1.00 94.88 123 ALA A N 1
ATOM 975 C CA . ALA A 1 123 ? -9.706 -3.101 -5.448 1.00 94.88 123 ALA A CA 1
ATOM 976 C C . ALA A 1 123 ? -10.767 -3.654 -4.485 1.00 94.88 123 ALA A C 1
ATOM 978 O O . ALA A 1 123 ? -11.344 -2.918 -3.684 1.00 94.88 123 ALA A O 1
ATOM 979 N N . VAL A 1 124 ? -11.047 -4.954 -4.579 1.00 92.81 124 VAL A N 1
ATOM 980 C CA . VAL A 1 124 ? -12.020 -5.632 -3.704 1.00 92.81 124 VAL A CA 1
ATOM 981 C C . VAL A 1 124 ? -11.319 -6.305 -2.524 1.00 92.81 124 VAL A C 1
ATOM 983 O O . VAL A 1 124 ? -11.931 -6.473 -1.472 1.00 92.81 124 VAL A O 1
ATOM 986 N N . THR A 1 125 ? -10.049 -6.658 -2.688 1.00 95.12 125 THR A N 1
ATOM 987 C CA . THR A 1 125 ? -9.154 -7.218 -1.672 1.00 95.12 125 THR A CA 1
ATOM 988 C C . THR A 1 125 ? -7.827 -6.469 -1.715 1.00 95.12 125 THR A C 1
ATOM 990 O O . THR A 1 125 ? -7.631 -5.605 -2.572 1.00 95.12 125 THR A O 1
ATOM 993 N N . THR A 1 126 ? -6.897 -6.808 -0.827 1.00 97.44 126 THR A N 1
ATOM 994 C CA . THR A 1 126 ? -5.489 -6.487 -1.060 1.00 97.44 126 THR A CA 1
ATOM 995 C C . THR A 1 126 ? -5.032 -7.204 -2.333 1.00 97.44 126 THR A C 1
ATOM 997 O O . THR A 1 126 ? -5.302 -8.389 -2.521 1.00 97.44 126 THR A O 1
ATOM 1000 N N . GLU A 1 127 ? -4.389 -6.491 -3.247 1.00 97.06 127 GLU A N 1
ATOM 1001 C CA . GLU A 1 127 ? -3.913 -7.018 -4.525 1.00 97.06 127 GLU A CA 1
ATOM 1002 C C . GLU A 1 127 ? -2.587 -6.369 -4.925 1.00 97.06 127 GLU A C 1
ATOM 1004 O O . GLU A 1 127 ? -2.291 -5.235 -4.546 1.00 97.06 127 GLU A O 1
ATOM 1009 N N . VAL A 1 128 ? -1.791 -7.091 -5.712 1.00 97.38 128 VAL A N 1
ATOM 1010 C CA . VAL A 1 128 ? -0.519 -6.609 -6.258 1.00 97.38 128 VAL A CA 1
ATOM 1011 C C . VAL A 1 128 ? -0.597 -6.632 -7.775 1.00 97.38 128 VAL A C 1
ATOM 1013 O O . VAL A 1 128 ? -0.776 -7.677 -8.394 1.00 97.38 128 VAL A O 1
ATOM 1016 N N . ASN A 1 129 ? -0.447 -5.468 -8.386 1.00 96.62 129 ASN A N 1
ATOM 1017 C CA . ASN A 1 129 ? -0.453 -5.294 -9.827 1.00 96.62 129 ASN A CA 1
ATOM 1018 C C . ASN A 1 129 ? 0.984 -5.058 -10.310 1.00 96.62 129 ASN A C 1
ATOM 1020 O O . ASN A 1 129 ? 1.674 -4.171 -9.808 1.00 96.62 129 ASN A O 1
ATOM 1024 N N . ILE A 1 130 ? 1.439 -5.843 -11.282 1.00 96.62 130 ILE A N 1
ATOM 1025 C CA . ILE A 1 130 ? 2.773 -5.729 -11.875 1.00 96.62 130 ILE A CA 1
ATOM 1026 C C . ILE A 1 130 ? 2.705 -4.694 -12.996 1.00 96.62 130 ILE A C 1
ATOM 1028 O O . ILE A 1 130 ? 2.029 -4.911 -14.002 1.00 96.62 130 ILE A O 1
ATOM 1032 N N . VAL A 1 131 ? 3.401 -3.568 -12.819 1.00 96.38 131 VAL A N 1
ATOM 1033 C CA . VAL A 1 131 ? 3.495 -2.507 -13.828 1.00 96.38 131 VAL A CA 1
ATOM 1034 C C . VAL A 1 131 ? 4.674 -2.813 -14.742 1.00 96.38 131 VAL A C 1
ATOM 1036 O O . VAL A 1 131 ? 5.825 -2.829 -14.298 1.00 96.38 131 VAL A O 1
ATOM 1039 N N . ARG A 1 132 ? 4.397 -3.057 -16.025 1.00 95.31 132 ARG A N 1
ATOM 1040 C CA . ARG A 1 132 ? 5.387 -3.554 -16.987 1.00 95.31 132 ARG A CA 1
ATOM 1041 C C . ARG A 1 132 ? 5.569 -2.604 -18.164 1.00 95.31 132 ARG A C 1
ATOM 1043 O O . ARG A 1 132 ? 4.592 -2.119 -18.736 1.00 95.31 132 ARG A O 1
ATOM 1050 N N . ASN A 1 133 ? 6.816 -2.388 -18.573 1.00 95.25 133 ASN A N 1
ATOM 1051 C CA . ASN A 1 133 ? 7.104 -1.792 -19.869 1.00 95.25 133 ASN A CA 1
ATOM 1052 C C . ASN A 1 133 ? 6.966 -2.868 -20.949 1.00 95.25 133 ASN A C 1
ATOM 1054 O O . ASN A 1 133 ? 7.769 -3.795 -21.020 1.00 95.25 133 ASN A O 1
ATOM 1058 N N . ILE A 1 134 ? 5.954 -2.767 -21.808 1.00 94.12 134 ILE A N 1
ATOM 1059 C CA . ILE A 1 134 ? 5.714 -3.800 -22.835 1.00 94.12 134 ILE A CA 1
ATOM 1060 C C . ILE A 1 134 ? 6.753 -3.771 -23.964 1.00 94.12 134 ILE A C 1
ATOM 1062 O O . ILE A 1 134 ? 6.845 -4.729 -24.725 1.00 94.12 134 ILE A O 1
ATOM 1066 N N . SER A 1 135 ? 7.528 -2.687 -24.082 1.00 92.88 135 SER A N 1
ATOM 1067 C CA . SER A 1 135 ? 8.542 -2.522 -25.132 1.00 92.88 135 SER A CA 1
ATOM 1068 C C . SER A 1 135 ? 9.742 -3.458 -24.947 1.00 92.88 135 SER A C 1
ATOM 1070 O O . SER A 1 135 ? 10.311 -3.928 -25.927 1.00 92.88 135 SER A O 1
ATOM 1072 N N . ASP A 1 136 ? 10.128 -3.719 -23.697 1.00 92.75 136 ASP A N 1
ATOM 1073 C CA . ASP A 1 136 ? 11.301 -4.522 -23.319 1.00 92.75 136 ASP A CA 1
ATOM 1074 C C . ASP A 1 136 ? 10.987 -5.576 -22.240 1.00 92.75 136 ASP A C 1
ATOM 1076 O O . ASP A 1 136 ? 11.879 -6.279 -21.766 1.00 92.75 136 ASP A O 1
ATOM 1080 N N . ASN A 1 137 ? 9.708 -5.710 -21.879 1.00 92.19 137 ASN A N 1
ATOM 1081 C CA . ASN A 1 137 ? 9.185 -6.624 -20.870 1.00 92.19 137 ASN A CA 1
ATOM 1082 C C . ASN A 1 137 ? 9.702 -6.368 -19.436 1.00 92.19 137 ASN A C 1
ATOM 1084 O O . ASN A 1 137 ? 9.525 -7.227 -18.567 1.00 92.19 137 ASN A O 1
ATOM 1088 N N . THR A 1 138 ? 10.311 -5.209 -19.158 1.00 94.94 138 THR A N 1
ATOM 1089 C CA . THR A 1 138 ? 10.849 -4.867 -17.828 1.00 94.94 138 THR A CA 1
ATOM 1090 C C . THR A 1 138 ? 9.742 -4.583 -16.813 1.00 94.94 138 THR A C 1
ATOM 1092 O O . THR A 1 138 ? 8.725 -3.962 -17.133 1.00 94.94 138 THR A O 1
ATOM 1095 N N . ILE A 1 139 ? 9.924 -5.042 -15.568 1.00 96.19 139 ILE A N 1
ATOM 1096 C CA . ILE A 1 139 ? 9.014 -4.716 -14.462 1.00 96.19 139 ILE A CA 1
ATOM 1097 C C . ILE A 1 139 ? 9.417 -3.349 -13.916 1.00 96.19 139 ILE A C 1
ATOM 1099 O O . ILE A 1 139 ? 10.417 -3.213 -13.212 1.00 96.19 139 ILE A O 1
ATOM 1103 N N . VAL A 1 140 ? 8.612 -2.342 -14.236 1.00 96.50 140 VAL A N 1
ATOM 1104 C CA . VAL A 1 140 ? 8.834 -0.950 -13.834 1.00 96.50 140 VAL A CA 1
ATOM 1105 C C . VAL A 1 140 ? 8.535 -0.754 -12.356 1.00 96.50 140 VAL A C 1
ATOM 1107 O O . VAL A 1 140 ? 9.158 0.089 -11.721 1.00 96.50 140 VAL A O 1
ATOM 1110 N N . GLY A 1 141 ? 7.596 -1.511 -11.793 1.00 96.69 141 GLY A N 1
ATOM 1111 C CA . GLY A 1 141 ? 7.244 -1.423 -10.382 1.00 96.69 141 GLY A CA 1
ATOM 1112 C C . GLY A 1 141 ? 6.074 -2.320 -10.007 1.00 96.69 141 GLY A C 1
ATOM 1113 O O . GLY A 1 141 ? 5.471 -2.979 -10.856 1.00 96.69 141 GLY A O 1
ATOM 1114 N N . LEU A 1 142 ? 5.747 -2.319 -8.721 1.00 97.31 142 LEU A N 1
ATOM 1115 C CA . LEU A 1 142 ? 4.604 -3.023 -8.155 1.00 97.31 142 LEU A CA 1
ATOM 1116 C C . LEU A 1 142 ? 3.619 -2.008 -7.598 1.00 97.31 142 LEU A C 1
ATOM 1118 O O . LEU A 1 142 ? 3.995 -1.117 -6.841 1.00 97.31 142 LEU A O 1
ATOM 1122 N N . LEU A 1 143 ? 2.355 -2.163 -7.957 1.00 97.12 143 LEU A N 1
ATOM 1123 C CA . LEU A 1 143 ? 1.258 -1.370 -7.438 1.00 97.12 143 LEU A CA 1
ATOM 1124 C C . LEU A 1 143 ? 0.440 -2.233 -6.477 1.00 97.12 143 LEU A C 1
ATOM 1126 O O . LEU A 1 143 ? -0.325 -3.100 -6.903 1.00 97.12 143 LEU A O 1
ATOM 1130 N N . VAL A 1 144 ? 0.603 -1.993 -5.181 1.00 97.38 144 VAL A N 1
ATOM 1131 C CA . VAL A 1 144 ? -0.203 -2.632 -4.139 1.00 97.38 144 VAL A CA 1
ATOM 1132 C C . VAL A 1 144 ? -1.459 -1.799 -3.927 1.00 97.38 144 VAL A C 1
ATOM 1134 O O . VAL A 1 144 ? -1.372 -0.579 -3.812 1.00 97.38 144 VAL A O 1
ATOM 1137 N N . ARG A 1 145 ? -2.627 -2.439 -3.897 1.00 97.06 145 ARG A N 1
ATOM 1138 C CA . ARG A 1 145 ? -3.929 -1.780 -3.727 1.00 97.06 145 ARG A CA 1
ATOM 1139 C C . ARG A 1 145 ? -4.760 -2.548 -2.718 1.00 97.06 145 ARG A C 1
ATOM 1141 O O . ARG A 1 145 ? -4.609 -3.758 -2.605 1.00 97.06 145 ARG A O 1
ATOM 1148 N N . SER A 1 146 ? -5.643 -1.859 -2.016 1.00 96.50 146 SER A N 1
ATOM 1149 C CA . SER A 1 146 ? -6.554 -2.437 -1.033 1.00 96.50 146 SER A CA 1
ATOM 1150 C C . SER A 1 146 ? -7.914 -1.745 -1.111 1.00 96.50 146 SER A C 1
ATOM 1152 O O . SER A 1 146 ? -8.017 -0.588 -1.517 1.00 96.50 146 SER A O 1
ATOM 1154 N N . ALA A 1 147 ? -8.969 -2.465 -0.726 1.00 94.38 147 ALA A N 1
ATOM 1155 C CA . ALA A 1 147 ? -10.322 -1.915 -0.624 1.00 94.38 147 ALA A CA 1
ATOM 1156 C C . ALA A 1 147 ? -10.447 -0.844 0.474 1.00 94.38 147 ALA A C 1
ATOM 1158 O O . ALA A 1 147 ? -11.332 0.007 0.419 1.00 94.38 147 ALA A O 1
ATOM 1159 N N . GLU A 1 148 ? -9.568 -0.904 1.473 1.00 94.31 148 GLU A N 1
ATOM 1160 C CA . GLU A 1 148 ? -9.510 0.025 2.601 1.00 94.31 148 GLU A CA 1
ATOM 1161 C C . GLU A 1 148 ? -8.097 0.593 2.761 1.00 94.31 148 GLU A C 1
ATOM 1163 O O . GLU A 1 148 ? -7.138 -0.048 2.312 1.00 94.31 148 GLU A O 1
ATOM 1168 N N . PRO A 1 149 ? -7.939 1.776 3.385 1.00 95.12 149 PRO A N 1
ATOM 1169 C CA . PRO A 1 149 ? -6.627 2.342 3.662 1.00 95.12 149 PRO A CA 1
ATOM 1170 C C . PRO A 1 149 ? -5.735 1.339 4.394 1.00 95.12 149 PRO A C 1
ATOM 1172 O O . PRO A 1 149 ? -6.164 0.685 5.341 1.00 95.12 149 PRO A O 1
ATOM 1175 N N . LEU A 1 150 ? -4.483 1.223 3.962 1.00 94.62 150 LEU A N 1
ATOM 1176 C CA . LEU A 1 150 ? -3.477 0.384 4.617 1.00 94.62 150 LEU A CA 1
ATOM 1177 C C . LEU A 1 150 ? -2.970 1.031 5.915 1.00 94.62 150 LEU A C 1
ATOM 1179 O O . LEU A 1 150 ? -2.332 0.373 6.726 1.00 94.62 150 LEU A O 1
ATOM 1183 N N . ASN A 1 151 ? -3.228 2.329 6.094 1.00 94.69 151 ASN A N 1
ATOM 1184 C CA . ASN A 1 151 ? -2.876 3.119 7.267 1.00 94.69 151 ASN A CA 1
ATOM 1185 C C . ASN A 1 151 ? -3.678 4.430 7.304 1.00 94.69 151 ASN A C 1
ATOM 1187 O O . ASN A 1 151 ? -4.308 4.793 6.311 1.00 94.69 151 ASN A O 1
ATOM 1191 N N . ASP A 1 152 ? -3.614 5.172 8.418 1.00 91.38 152 ASP A N 1
ATOM 1192 C CA . ASP A 1 152 ? -4.287 6.476 8.554 1.00 91.38 152 ASP A CA 1
ATOM 1193 C C . ASP A 1 152 ? -3.882 7.440 7.413 1.00 91.38 152 ASP A C 1
ATOM 1195 O O . ASP A 1 152 ? -2.699 7.781 7.305 1.00 91.38 152 ASP A O 1
ATOM 1199 N N . PRO A 1 153 ? -4.830 7.921 6.581 1.00 89.44 153 PRO A N 1
ATOM 1200 C CA . PRO A 1 153 ? -4.572 8.901 5.518 1.00 89.44 153 PRO A CA 1
ATOM 1201 C C . PRO A 1 153 ? -3.934 10.212 5.994 1.00 89.44 153 PRO A C 1
ATOM 1203 O O . PRO A 1 153 ? -3.370 10.960 5.201 1.00 89.44 153 PRO A O 1
ATOM 1206 N N . LYS A 1 154 ? -4.046 10.536 7.286 1.00 89.69 154 LYS A N 1
ATOM 1207 C CA . LYS A 1 154 ? -3.505 11.762 7.891 1.00 89.69 154 LYS A CA 1
ATOM 1208 C C . LYS A 1 154 ? -2.102 11.576 8.464 1.00 89.69 154 LYS A C 1
ATOM 1210 O O . LYS A 1 154 ? -1.562 12.511 9.061 1.00 89.69 154 LYS A O 1
ATOM 1215 N N . MET A 1 155 ? -1.518 10.389 8.324 1.00 91.44 155 MET A N 1
ATOM 1216 C CA . MET A 1 155 ? -0.179 10.119 8.824 1.00 91.44 155 MET A CA 1
ATOM 1217 C C . MET A 1 155 ? 0.866 10.973 8.089 1.00 91.44 155 MET A C 1
ATOM 1219 O O . MET A 1 155 ? 0.810 11.100 6.865 1.00 91.44 155 MET A O 1
ATOM 1223 N N . PRO A 1 156 ? 1.857 11.543 8.800 1.00 91.31 156 PRO A N 1
ATOM 1224 C CA . PRO A 1 156 ? 2.976 12.215 8.156 1.00 91.31 156 PRO A CA 1
ATOM 1225 C C . PRO A 1 156 ? 3.715 11.286 7.185 1.00 91.31 156 PRO A C 1
ATOM 1227 O O . PRO A 1 156 ? 4.016 10.138 7.519 1.00 91.31 156 PRO A O 1
ATOM 1230 N N . ALA A 1 157 ? 4.087 11.814 6.016 1.00 88.31 157 ALA A N 1
ATOM 1231 C CA . ALA A 1 157 ? 4.760 11.050 4.961 1.00 88.31 157 ALA A CA 1
ATOM 1232 C C . ALA A 1 157 ? 6.054 10.357 5.434 1.00 88.31 157 ALA A C 1
ATOM 1234 O O . ALA A 1 157 ? 6.387 9.273 4.963 1.00 88.31 157 ALA A O 1
ATOM 1235 N N . SER A 1 158 ? 6.766 10.955 6.396 1.00 87.62 158 SER A N 1
ATOM 1236 C CA . SER A 1 158 ? 7.988 10.386 6.977 1.00 87.62 158 SER A CA 1
ATOM 1237 C C . SER A 1 158 ? 7.753 9.074 7.729 1.00 87.62 158 SER A C 1
ATOM 1239 O O . SER A 1 158 ? 8.630 8.215 7.721 1.00 87.62 158 SER A O 1
ATOM 1241 N N . ILE A 1 159 ? 6.588 8.911 8.360 1.00 90.25 159 ILE A N 1
ATOM 1242 C CA . ILE A 1 159 ? 6.206 7.683 9.072 1.00 90.25 159 ILE A CA 1
ATOM 1243 C C . ILE A 1 159 ? 5.613 6.688 8.070 1.00 90.25 159 ILE A C 1
ATOM 1245 O O . ILE A 1 159 ? 5.988 5.516 8.051 1.00 90.25 159 ILE A O 1
ATOM 1249 N N . LEU A 1 160 ? 4.766 7.183 7.162 1.00 91.88 160 LEU A N 1
ATOM 1250 C CA . LEU A 1 160 ? 4.122 6.378 6.129 1.00 91.88 160 LEU A CA 1
ATOM 1251 C C . LEU A 1 160 ? 5.136 5.654 5.230 1.00 91.88 160 LEU A C 1
ATOM 1253 O O . LEU A 1 160 ? 4.928 4.490 4.895 1.00 91.88 160 LEU A O 1
ATOM 1257 N N . ALA A 1 161 ? 6.269 6.285 4.907 1.00 87.62 161 ALA A N 1
ATOM 1258 C CA . ALA A 1 161 ? 7.336 5.680 4.108 1.00 87.62 161 ALA A CA 1
ATOM 1259 C C . ALA A 1 161 ? 7.898 4.368 4.698 1.00 87.62 161 ALA A C 1
ATOM 1261 O O . ALA A 1 161 ? 8.396 3.532 3.949 1.00 87.62 161 ALA A O 1
ATOM 1262 N N . GLY A 1 162 ? 7.813 4.173 6.020 1.00 88.12 162 GLY A N 1
ATOM 1263 C CA . GLY A 1 162 ? 8.224 2.939 6.700 1.00 88.12 162 GLY A CA 1
ATOM 1264 C C . GLY A 1 162 ? 7.112 1.897 6.850 1.00 88.12 162 GLY A C 1
ATOM 1265 O O . GLY A 1 162 ? 7.381 0.770 7.274 1.00 88.12 162 GLY A O 1
ATOM 1266 N N . SER A 1 163 ? 5.873 2.253 6.505 1.00 94.56 163 SER A N 1
ATOM 1267 C CA . SER A 1 163 ? 4.699 1.410 6.738 1.00 94.56 163 SER A CA 1
ATOM 1268 C C . SER A 1 163 ? 4.562 0.240 5.780 1.00 94.56 163 SER A C 1
ATOM 1270 O O . SER A 1 163 ? 3.985 -0.779 6.144 1.00 94.56 163 SER A O 1
ATOM 1272 N N . ILE A 1 164 ? 5.118 0.353 4.576 1.00 95.75 164 ILE A N 1
ATOM 1273 C CA . ILE A 1 164 ? 5.132 -0.731 3.600 1.00 95.75 164 ILE A CA 1
ATOM 1274 C C . ILE A 1 164 ? 6.534 -0.820 3.033 1.00 95.75 164 ILE A C 1
ATOM 1276 O O . ILE A 1 164 ? 7.044 0.121 2.431 1.00 95.75 164 ILE A O 1
ATOM 1280 N N . THR A 1 165 ? 7.159 -1.971 3.236 1.00 95.50 165 THR A N 1
ATOM 1281 C CA . THR A 1 165 ? 8.518 -2.239 2.775 1.00 95.50 165 THR A CA 1
ATOM 1282 C C . THR A 1 165 ? 8.551 -3.473 1.894 1.00 95.50 165 THR A C 1
ATOM 1284 O O . THR A 1 165 ? 7.857 -4.444 2.181 1.00 95.50 165 THR A O 1
ATOM 1287 N N . LEU A 1 166 ? 9.379 -3.437 0.852 1.00 96.06 166 LEU A N 1
ATOM 1288 C CA . LEU A 1 166 ? 9.557 -4.519 -0.113 1.00 96.06 166 LEU A CA 1
ATOM 1289 C C . LEU A 1 166 ? 10.996 -5.037 -0.059 1.00 96.06 166 LEU A C 1
ATOM 1291 O O . LEU A 1 166 ? 11.940 -4.256 -0.159 1.00 96.06 166 LEU A O 1
ATOM 1295 N N . SER A 1 167 ? 11.154 -6.353 0.044 1.00 95.62 167 SER A N 1
ATOM 1296 C CA . SER A 1 167 ? 12.400 -7.064 -0.242 1.00 95.62 167 SER A CA 1
ATOM 1297 C C . SER A 1 167 ? 12.206 -7.953 -1.471 1.00 95.62 167 SER A C 1
ATOM 1299 O O . SER A 1 167 ? 11.264 -8.741 -1.548 1.00 95.62 167 SER A O 1
ATOM 1301 N N . MET A 1 168 ? 13.114 -7.815 -2.434 1.00 94.06 168 MET A N 1
ATOM 1302 C CA . MET A 1 168 ? 13.145 -8.572 -3.685 1.00 94.06 168 MET A CA 1
ATOM 1303 C C . MET A 1 168 ? 14.223 -9.650 -3.591 1.00 94.06 168 MET A C 1
ATOM 1305 O O . MET A 1 168 ? 15.390 -9.314 -3.406 1.00 94.06 168 MET A O 1
ATOM 1309 N N . ASN A 1 169 ? 13.873 -10.930 -3.735 1.00 93.56 169 ASN A N 1
ATOM 1310 C CA . ASN A 1 169 ? 14.814 -12.060 -3.722 1.00 93.56 169 ASN A CA 1
ATOM 1311 C C . ASN A 1 169 ? 15.769 -12.071 -2.502 1.00 93.56 169 ASN A C 1
ATOM 1313 O O . ASN A 1 169 ? 16.932 -12.456 -2.616 1.00 93.56 169 ASN A O 1
ATOM 1317 N N . GLY A 1 170 ? 15.293 -11.620 -1.335 1.00 91.19 170 GLY A N 1
ATOM 1318 C CA . GLY A 1 170 ? 16.103 -11.487 -0.115 1.00 91.19 170 GLY A CA 1
ATOM 1319 C C . GLY A 1 170 ? 17.069 -10.293 -0.110 1.00 91.19 170 GLY A C 1
ATOM 1320 O O . GLY A 1 170 ? 17.899 -10.180 0.790 1.00 91.19 170 GLY A O 1
ATOM 1321 N N . GLY A 1 171 ? 16.976 -9.407 -1.103 1.00 91.88 171 GLY A N 1
ATOM 1322 C CA . GLY A 1 171 ? 17.737 -8.166 -1.196 1.00 91.88 171 GLY A CA 1
ATOM 1323 C C . GLY A 1 171 ? 17.293 -7.100 -0.186 1.00 91.88 171 GLY A C 1
ATOM 1324 O O . GLY A 1 171 ? 16.262 -7.244 0.485 1.00 91.88 171 GLY A O 1
ATOM 1325 N N . PRO A 1 172 ? 18.063 -6.010 -0.059 1.00 92.62 172 PRO A N 1
ATOM 1326 C CA . PRO A 1 172 ? 17.814 -4.988 0.946 1.00 92.62 172 PRO A CA 1
ATOM 1327 C C . PRO A 1 172 ? 16.549 -4.178 0.637 1.00 92.62 172 PRO A C 1
ATOM 1329 O O . PRO A 1 172 ? 16.251 -3.814 -0.499 1.00 92.62 172 PRO A O 1
ATOM 1332 N N . VAL A 1 173 ? 15.812 -3.847 1.695 1.00 91.56 173 VAL A N 1
ATOM 1333 C CA . VAL A 1 173 ? 14.584 -3.044 1.612 1.00 91.56 173 VAL A CA 1
ATOM 1334 C C . VAL A 1 173 ? 14.855 -1.619 1.124 1.00 91.56 173 VAL A C 1
ATOM 1336 O O . VAL A 1 173 ? 14.028 -1.028 0.435 1.00 91.56 173 VAL A O 1
ATOM 1339 N N . THR A 1 174 ? 16.022 -1.068 1.463 1.00 90.88 174 THR A N 1
ATOM 1340 C CA . THR A 1 174 ? 16.416 0.320 1.172 1.00 90.88 174 THR A CA 1
ATOM 1341 C C . THR A 1 174 ? 16.548 0.636 -0.314 1.00 90.88 174 THR A C 1
ATOM 1343 O O . THR A 1 174 ? 16.558 1.812 -0.676 1.00 90.88 174 THR A O 1
ATOM 1346 N N . ASP A 1 175 ? 16.630 -0.392 -1.160 1.00 90.50 175 ASP A N 1
ATOM 1347 C CA . ASP A 1 175 ? 16.732 -0.249 -2.614 1.00 90.50 175 ASP A CA 1
ATOM 1348 C C . ASP A 1 175 ? 15.406 0.178 -3.255 1.00 90.50 175 ASP A C 1
ATOM 1350 O O . ASP A 1 175 ? 15.382 0.583 -4.420 1.00 90.50 175 ASP A O 1
ATOM 1354 N N . HIS A 1 176 ? 14.310 0.114 -2.494 1.00 94.06 176 HIS A N 1
ATOM 1355 C CA . HIS A 1 176 ? 12.968 0.394 -2.973 1.00 94.06 176 HIS A CA 1
ATOM 1356 C C . HIS A 1 176 ? 12.429 1.705 -2.400 1.00 94.06 176 HIS A C 1
ATOM 1358 O O . HIS A 1 176 ? 12.651 2.061 -1.240 1.00 94.06 176 HIS A O 1
ATOM 1364 N N . LYS A 1 177 ? 11.690 2.430 -3.235 1.00 93.81 177 LYS A N 1
ATOM 1365 C CA . LYS A 1 177 ? 10.972 3.655 -2.888 1.00 93.81 177 LYS A CA 1
ATOM 1366 C C . LYS A 1 177 ? 9.487 3.444 -3.118 1.00 93.81 177 LYS A C 1
ATOM 1368 O O . LYS A 1 177 ? 9.098 2.805 -4.093 1.00 93.81 177 LYS A O 1
ATOM 1373 N N . ALA A 1 178 ? 8.690 3.988 -2.206 1.00 94.44 178 ALA A N 1
ATOM 1374 C CA . ALA A 1 178 ? 7.244 3.872 -2.193 1.00 94.44 178 ALA A CA 1
ATOM 1375 C C . ALA A 1 178 ? 6.600 5.252 -2.380 1.00 94.44 178 ALA A C 1
ATOM 1377 O O . ALA A 1 178 ? 7.017 6.222 -1.745 1.00 94.44 178 ALA A O 1
ATOM 1378 N N . ILE A 1 179 ? 5.580 5.327 -3.231 1.00 95.12 179 ILE A N 1
ATOM 1379 C CA . ILE A 1 179 ? 4.719 6.497 -3.421 1.00 95.12 179 ILE A CA 1
ATOM 1380 C C . ILE A 1 179 ? 3.292 6.065 -3.092 1.00 95.12 179 ILE A C 1
ATOM 1382 O O . ILE A 1 179 ? 2.747 5.174 -3.744 1.00 95.12 179 ILE A O 1
ATOM 1386 N N . PHE A 1 180 ? 2.705 6.678 -2.069 1.00 96.00 180 PHE A N 1
ATOM 1387 C CA . PHE A 1 180 ? 1.384 6.337 -1.543 1.00 96.00 180 PHE A CA 1
ATOM 1388 C C . PHE A 1 180 ? 0.315 7.241 -2.141 1.00 96.00 180 PHE A C 1
ATOM 1390 O O . PHE A 1 180 ? 0.557 8.433 -2.324 1.00 96.00 180 PHE A O 1
ATOM 1397 N N . SER A 1 181 ? -0.867 6.684 -2.396 1.00 95.00 181 SER A N 1
ATOM 1398 C CA . SER A 1 181 ? -2.052 7.476 -2.699 1.00 95.00 181 SER A CA 1
ATOM 1399 C C . SER A 1 181 ? -2.455 8.325 -1.497 1.00 95.00 181 SER A C 1
ATOM 1401 O O . SER A 1 181 ? -2.231 7.950 -0.348 1.00 95.00 181 SER A O 1
ATOM 1403 N N . LYS A 1 182 ? -3.118 9.454 -1.752 1.00 92.69 182 LYS A N 1
ATOM 1404 C CA . LYS A 1 182 ? -3.595 10.384 -0.716 1.00 92.69 182 LYS A CA 1
ATOM 1405 C C . LYS A 1 182 ? -4.439 9.738 0.392 1.00 92.69 182 LYS A C 1
ATOM 1407 O O . LYS A 1 182 ? -4.471 10.222 1.519 1.00 92.69 182 LYS A O 1
ATOM 1412 N N . ASP A 1 183 ? -5.184 8.694 0.054 1.00 93.19 183 ASP A N 1
ATOM 1413 C CA . ASP A 1 183 ? -6.054 7.943 0.959 1.00 93.19 183 ASP A CA 1
ATOM 1414 C C . ASP A 1 183 ? -5.389 6.679 1.534 1.00 93.19 183 ASP A C 1
ATOM 1416 O O . ASP A 1 183 ? -6.046 5.919 2.240 1.00 93.19 183 ASP A O 1
ATOM 1420 N N . ASN A 1 184 ? -4.108 6.440 1.234 1.00 94.69 184 ASN A N 1
ATOM 1421 C CA . ASN A 1 184 ? -3.327 5.270 1.639 1.00 94.69 184 ASN A CA 1
ATOM 1422 C C . ASN A 1 184 ? -3.946 3.914 1.260 1.00 94.69 184 ASN A C 1
ATOM 1424 O O . ASN A 1 184 ? -3.604 2.892 1.856 1.00 94.69 184 ASN A O 1
ATOM 1428 N N . THR A 1 185 ? -4.845 3.867 0.275 1.00 95.38 185 THR A N 1
ATOM 1429 C CA . THR A 1 185 ? -5.407 2.606 -0.240 1.00 95.38 185 THR A CA 1
ATOM 1430 C C . THR A 1 185 ? -4.493 1.940 -1.260 1.00 95.38 185 THR A C 1
ATOM 1432 O O . THR A 1 185 ? -4.603 0.736 -1.495 1.00 95.38 185 THR A O 1
ATOM 1435 N N . SER A 1 186 ? -3.596 2.709 -1.882 1.00 95.81 186 SER A N 1
ATOM 1436 C CA . SER A 1 186 ? -2.696 2.240 -2.928 1.00 95.81 186 SER A CA 1
ATOM 1437 C C . SER A 1 186 ? -1.271 2.740 -2.708 1.00 95.81 186 SER A C 1
ATOM 1439 O O . SER A 1 186 ? -1.047 3.846 -2.220 1.00 95.81 186 SER A O 1
ATOM 1441 N N . VAL A 1 187 ? -0.288 1.932 -3.097 1.00 96.50 187 VAL A N 1
ATOM 1442 C CA . VAL A 1 187 ? 1.127 2.302 -3.066 1.00 96.50 187 VAL A CA 1
ATOM 1443 C C . VAL A 1 187 ? 1.844 1.744 -4.288 1.00 96.50 187 VAL A C 1
ATOM 1445 O O . VAL A 1 187 ? 1.743 0.559 -4.606 1.00 96.50 187 VAL A O 1
ATOM 1448 N N . PHE A 1 188 ? 2.582 2.604 -4.981 1.00 96.94 188 PHE A N 1
ATOM 1449 C CA . PHE A 1 188 ? 3.513 2.198 -6.024 1.00 96.94 188 PHE A CA 1
ATOM 1450 C C . PHE A 1 188 ? 4.909 2.040 -5.429 1.00 96.94 188 PHE A C 1
ATOM 1452 O O . PHE A 1 188 ? 5.404 2.954 -4.771 1.00 96.94 188 PHE A O 1
ATOM 1459 N N . ILE A 1 189 ? 5.551 0.899 -5.669 1.00 96.81 189 ILE A N 1
ATOM 1460 C CA . ILE A 1 189 ? 6.872 0.565 -5.140 1.00 96.81 189 ILE A CA 1
ATOM 1461 C C . ILE A 1 189 ? 7.791 0.151 -6.289 1.00 96.81 189 ILE A C 1
ATOM 1463 O O . ILE A 1 189 ? 7.447 -0.717 -7.090 1.00 96.81 189 ILE A O 1
ATOM 1467 N N . SER A 1 190 ? 8.978 0.752 -6.363 1.00 96.50 190 SER A N 1
ATOM 1468 C CA . SER A 1 190 ? 10.000 0.396 -7.355 1.00 96.50 190 SER A CA 1
ATOM 1469 C C . SER A 1 190 ? 11.420 0.681 -6.861 1.00 96.50 190 SER A C 1
ATOM 1471 O O . SER A 1 190 ? 11.603 1.266 -5.795 1.00 96.50 190 SER A O 1
ATOM 1473 N N . ASN A 1 191 ? 12.427 0.259 -7.627 1.00 94.75 191 ASN A N 1
ATOM 1474 C CA . ASN A 1 191 ? 13.830 0.600 -7.425 1.00 94.75 191 ASN A CA 1
ATOM 1475 C C . ASN A 1 191 ? 14.249 1.810 -8.281 1.00 94.75 191 ASN A C 1
ATOM 1477 O O . ASN A 1 191 ? 13.542 2.239 -9.192 1.00 94.75 191 ASN A O 1
ATOM 1481 N N . ALA A 1 192 ? 15.438 2.356 -8.014 1.00 92.75 192 ALA A N 1
ATOM 1482 C CA . ALA A 1 192 ? 15.954 3.526 -8.735 1.00 92.75 192 ALA A CA 1
ATOM 1483 C C . ALA A 1 192 ? 16.135 3.300 -10.251 1.00 92.75 192 ALA A C 1
ATOM 1485 O O . ALA A 1 192 ? 16.140 4.259 -11.018 1.00 92.75 192 ALA A O 1
ATOM 1486 N N . GLY A 1 193 ? 16.299 2.043 -10.676 1.00 92.69 193 GLY A N 1
ATOM 1487 C CA 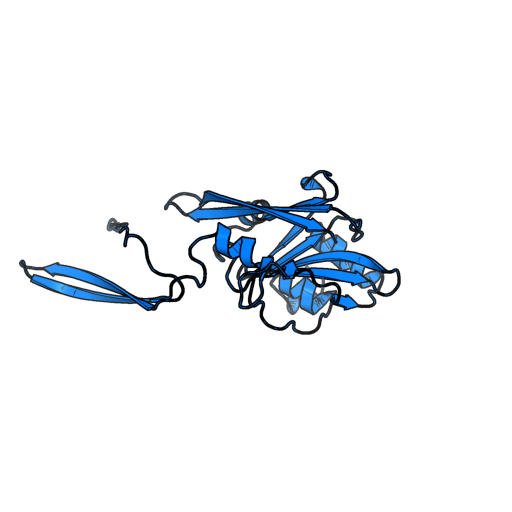. GLY A 1 193 ? 16.486 1.668 -12.077 1.00 92.69 193 GLY A CA 1
ATOM 1488 C C . GLY A 1 193 ? 15.197 1.366 -12.840 1.00 92.69 193 GLY A C 1
ATOM 1489 O O . GLY A 1 193 ? 15.288 1.096 -14.034 1.00 92.69 193 GLY A O 1
ATOM 1490 N N . LEU A 1 194 ? 14.031 1.375 -12.177 1.00 95.38 194 LEU A N 1
ATOM 1491 C CA . LEU A 1 194 ? 12.746 0.937 -12.745 1.00 95.38 194 LEU A CA 1
ATOM 1492 C C . LEU A 1 194 ? 12.824 -0.435 -13.424 1.00 95.38 194 LEU A C 1
ATOM 1494 O O . LEU A 1 194 ? 12.241 -0.669 -14.479 1.00 95.38 194 LEU A O 1
ATOM 1498 N N . ASN A 1 195 ? 13.598 -1.331 -12.823 1.00 94.62 195 ASN A N 1
ATOM 1499 C CA . ASN A 1 195 ? 13.846 -2.665 -13.337 1.00 94.62 195 ASN A CA 1
ATOM 1500 C C . ASN A 1 195 ? 13.883 -3.625 -12.154 1.00 94.62 195 ASN A C 1
ATOM 1502 O O . ASN A 1 195 ? 14.948 -3.955 -11.621 1.00 94.62 195 ASN A O 1
ATOM 1506 N N . LEU A 1 196 ? 12.698 -3.990 -11.675 1.00 95.00 196 LEU A N 1
ATOM 1507 C CA . LEU A 1 196 ? 12.552 -5.013 -10.654 1.00 95.00 196 LEU A CA 1
ATOM 1508 C C . LEU A 1 196 ? 12.803 -6.386 -11.283 1.00 95.00 196 LEU A C 1
ATOM 1510 O O . LEU A 1 196 ? 12.301 -6.704 -12.361 1.00 95.00 196 LEU A O 1
ATOM 1514 N N . ALA A 1 197 ? 13.587 -7.211 -10.594 1.00 92.00 197 ALA A N 1
ATOM 1515 C CA . ALA A 1 197 ? 13.783 -8.596 -10.997 1.00 92.00 197 ALA A CA 1
ATOM 1516 C C . ALA A 1 197 ? 12.480 -9.393 -10.818 1.00 92.00 197 ALA A C 1
ATOM 1518 O O . ALA A 1 197 ? 11.716 -9.131 -9.897 1.00 92.00 197 ALA A O 1
ATOM 1519 N N . ALA A 1 198 ? 12.247 -10.404 -11.650 1.00 92.56 198 ALA A N 1
ATOM 1520 C CA . ALA A 1 198 ? 11.240 -11.416 -11.337 1.00 92.56 198 ALA A CA 1
ATOM 1521 C C . ALA A 1 198 ? 11.712 -12.290 -10.157 1.00 92.56 198 ALA A C 1
ATOM 1523 O O . ALA A 1 198 ? 12.916 -12.374 -9.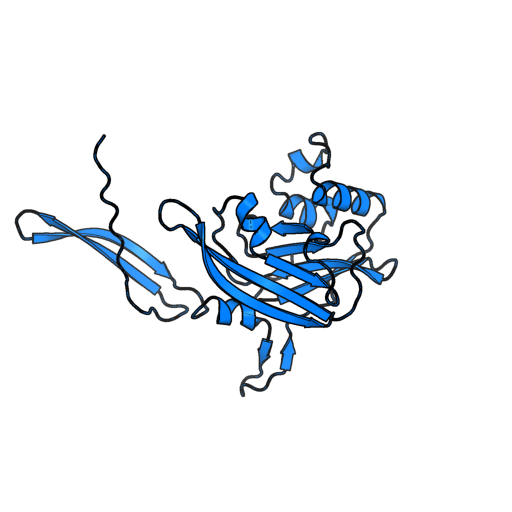870 1.00 92.56 198 ALA A O 1
ATOM 1524 N N . GLY A 1 199 ? 10.780 -12.960 -9.484 1.00 94.12 199 GLY A N 1
ATOM 1525 C CA . GLY A 1 199 ? 11.079 -13.912 -8.419 1.00 94.12 199 GLY A CA 1
ATOM 1526 C C . GLY A 1 199 ? 10.295 -13.675 -7.135 1.00 94.12 199 GLY A C 1
ATOM 1527 O O . GLY A 1 199 ? 9.132 -13.283 -7.150 1.00 94.12 199 GLY A O 1
ATOM 1528 N N . SER A 1 200 ? 10.932 -13.989 -6.008 1.00 95.19 200 SER A N 1
ATOM 1529 C CA . SER A 1 200 ? 10.304 -13.907 -4.691 1.00 95.19 200 SER A CA 1
ATOM 1530 C C . SER A 1 200 ? 10.230 -12.460 -4.225 1.00 95.19 200 SER A C 1
ATOM 1532 O O . SER A 1 200 ? 11.236 -11.745 -4.244 1.00 95.19 200 SER A O 1
ATOM 1534 N N . VAL A 1 201 ? 9.057 -12.047 -3.759 1.00 95.75 201 VAL A N 1
ATOM 1535 C CA . VAL A 1 201 ? 8.838 -10.729 -3.166 1.00 95.75 201 VAL A CA 1
ATOM 1536 C C . VAL A 1 201 ? 8.250 -10.869 -1.779 1.00 95.75 201 VAL A C 1
ATOM 1538 O O . VAL A 1 201 ? 7.261 -11.572 -1.575 1.00 95.75 201 VAL A O 1
ATOM 1541 N N . ALA A 1 202 ? 8.875 -10.193 -0.825 1.00 96.50 202 ALA A N 1
ATOM 1542 C CA . ALA A 1 202 ? 8.454 -10.154 0.562 1.00 96.50 202 ALA A CA 1
ATOM 1543 C C . ALA A 1 202 ? 8.051 -8.723 0.910 1.00 96.50 202 ALA A C 1
ATOM 1545 O O . ALA A 1 202 ? 8.892 -7.822 0.977 1.00 96.50 202 ALA A O 1
ATOM 1546 N N . PHE A 1 203 ? 6.756 -8.519 1.116 1.00 97.25 203 PHE A N 1
ATOM 1547 C CA . PHE A 1 203 ? 6.220 -7.288 1.667 1.00 97.25 203 PHE A CA 1
ATOM 1548 C C . PHE A 1 203 ? 6.125 -7.401 3.185 1.00 97.25 203 PHE A C 1
ATOM 1550 O O . PHE A 1 203 ? 5.681 -8.423 3.712 1.00 97.25 203 PHE A O 1
ATOM 1557 N N . THR A 1 204 ? 6.463 -6.320 3.876 1.00 97.19 204 THR A N 1
ATOM 1558 C CA . THR A 1 204 ? 6.123 -6.122 5.287 1.00 97.19 204 THR A CA 1
ATOM 1559 C C . THR A 1 204 ? 5.253 -4.885 5.392 1.00 97.19 204 THR A C 1
ATOM 1561 O O . THR A 1 204 ? 5.691 -3.794 5.022 1.00 97.19 204 THR A O 1
ATOM 1564 N N . PHE A 1 205 ? 4.041 -5.078 5.897 1.00 97.62 205 PHE A N 1
ATOM 1565 C CA . PHE A 1 205 ? 3.065 -4.042 6.193 1.00 97.62 205 PHE A CA 1
ATOM 1566 C C . PHE A 1 205 ? 3.073 -3.788 7.698 1.00 97.62 205 PHE A C 1
ATOM 1568 O O . PHE A 1 205 ? 3.047 -4.735 8.477 1.00 97.62 205 PHE A O 1
ATOM 1575 N N . ARG A 1 206 ? 3.116 -2.526 8.110 1.00 97.00 206 ARG A N 1
ATOM 1576 C CA . ARG A 1 206 ? 3.074 -2.096 9.510 1.00 97.00 206 ARG A CA 1
ATOM 1577 C C . ARG A 1 206 ? 1.900 -1.156 9.688 1.00 97.00 206 ARG A C 1
ATOM 1579 O O . ARG A 1 206 ? 1.816 -0.155 8.975 1.00 97.00 206 ARG A O 1
ATOM 1586 N N . TYR A 1 207 ? 1.018 -1.463 10.625 1.00 96.00 207 TYR A N 1
ATOM 1587 C CA . TYR A 1 207 ? -0.088 -0.595 10.987 1.00 96.00 207 TYR A CA 1
ATOM 1588 C C . TYR A 1 207 ? 0.326 0.319 12.137 1.00 96.00 207 TYR A C 1
ATOM 1590 O O . TYR A 1 207 ? 0.794 -0.147 13.180 1.00 96.00 207 TYR A O 1
ATOM 1598 N N . TYR A 1 208 ? 0.142 1.623 11.945 1.00 94.75 208 TYR A N 1
ATOM 1599 C CA . TYR A 1 208 ? 0.441 2.637 12.944 1.00 94.75 208 TYR A CA 1
ATOM 1600 C C . TYR A 1 208 ? -0.837 3.288 13.460 1.00 94.75 208 TYR A C 1
ATOM 1602 O O . TYR A 1 208 ? -1.701 3.697 12.684 1.00 94.75 208 TYR A O 1
ATOM 1610 N N . GLN A 1 209 ? -0.907 3.484 14.774 1.00 91.88 209 GLN A N 1
ATOM 1611 C CA . GLN A 1 209 ? -2.000 4.200 15.422 1.00 91.88 209 GLN A CA 1
ATOM 1612 C C . GLN A 1 209 ? -1.471 5.405 16.199 1.00 91.88 209 GLN A C 1
ATOM 1614 O O . GLN A 1 209 ? -0.472 5.316 16.913 1.00 91.88 209 GLN A O 1
ATOM 1619 N N . PHE A 1 210 ? -2.153 6.546 16.073 1.00 90.38 210 PHE A N 1
ATOM 1620 C CA . PHE A 1 210 ? -1.849 7.726 16.875 1.00 90.38 210 PHE A CA 1
ATOM 1621 C C . PHE A 1 210 ? -2.372 7.550 18.304 1.00 90.38 210 PHE A C 1
ATOM 1623 O O . PHE A 1 210 ? -3.576 7.414 18.517 1.00 90.38 210 PHE A O 1
ATOM 1630 N N . ASN A 1 211 ? -1.483 7.602 19.294 1.00 86.88 211 ASN A N 1
ATOM 1631 C CA . ASN A 1 211 ? -1.831 7.415 20.707 1.00 86.88 211 ASN A CA 1
ATOM 1632 C C . ASN A 1 211 ? -2.203 8.722 21.441 1.00 86.88 211 ASN A C 1
ATOM 1634 O O . ASN A 1 211 ? -2.327 8.738 22.664 1.00 86.88 211 ASN A O 1
ATOM 1638 N N . GLY A 1 212 ? -2.340 9.836 20.714 1.00 85.19 212 GLY A N 1
ATOM 1639 C CA . GLY A 1 212 ? -2.546 11.173 21.281 1.00 85.19 212 GLY A CA 1
ATOM 1640 C C . GLY A 1 212 ? -1.279 12.033 21.343 1.00 85.19 212 GLY A C 1
ATOM 1641 O O . GLY A 1 212 ? -1.390 13.247 21.494 1.00 85.19 212 GLY A O 1
ATOM 1642 N N . THR A 1 213 ? -0.095 11.429 21.191 1.00 88.00 213 THR A N 1
ATOM 1643 C CA . THR A 1 213 ? 1.205 12.126 21.173 1.00 88.00 213 THR A CA 1
ATOM 1644 C C . THR A 1 213 ? 2.005 11.799 19.917 1.00 88.00 213 THR A C 1
ATOM 1646 O O . THR A 1 213 ? 2.511 12.702 19.255 1.00 88.00 213 THR A O 1
ATOM 1649 N N . GLU A 1 214 ? 2.089 10.519 19.559 1.00 90.94 214 GLU A N 1
ATOM 1650 C CA . GLU A 1 214 ? 2.852 10.024 18.413 1.00 90.94 214 GLU A CA 1
ATOM 1651 C C . GLU A 1 214 ? 2.145 8.836 17.746 1.00 90.94 214 GLU A C 1
ATOM 1653 O O . GLU A 1 214 ? 1.210 8.255 18.303 1.00 90.94 214 GLU A O 1
ATOM 1658 N N . TYR A 1 215 ? 2.587 8.486 16.539 1.00 92.75 215 TYR A N 1
ATOM 1659 C CA . TYR A 1 215 ? 2.186 7.242 15.886 1.00 92.75 215 TYR A CA 1
ATOM 1660 C C . TYR A 1 215 ? 3.065 6.099 16.392 1.00 92.75 215 TYR A C 1
ATOM 1662 O O . TYR A 1 215 ? 4.289 6.190 16.324 1.00 92.75 215 TYR A O 1
ATOM 1670 N N . GLN A 1 216 ? 2.443 5.022 16.865 1.00 93.81 216 GLN A N 1
ATOM 1671 C CA . GLN A 1 216 ? 3.127 3.808 17.312 1.00 93.81 216 GLN A CA 1
ATOM 1672 C C . GLN A 1 216 ? 2.702 2.621 16.453 1.00 93.81 216 GLN A C 1
ATOM 1674 O O . GLN A 1 216 ? 1.545 2.541 16.040 1.00 93.81 216 GLN A O 1
ATOM 1679 N N . GLU A 1 217 ? 3.649 1.727 16.157 1.00 94.81 217 GLU A N 1
ATOM 1680 C CA . GLU A 1 217 ? 3.351 0.465 15.476 1.00 94.81 217 GLU A CA 1
ATOM 1681 C C . GLU A 1 217 ? 2.493 -0.392 16.406 1.00 94.81 217 GLU A C 1
ATOM 1683 O O . GLU A 1 217 ? 2.893 -0.672 17.537 1.00 94.81 217 GLU A O 1
ATOM 1688 N N . LEU A 1 218 ? 1.310 -0.771 15.932 1.00 93.56 218 LEU A N 1
ATOM 1689 C CA . LEU A 1 218 ? 0.377 -1.617 16.669 1.00 93.56 218 LEU A CA 1
ATOM 1690 C C . LEU A 1 218 ? 0.375 -3.048 16.129 1.00 93.56 218 LEU A C 1
ATOM 1692 O O . LEU A 1 218 ? 0.166 -3.983 16.897 1.00 93.56 218 LEU A O 1
ATOM 1696 N N . ASP A 1 219 ? 0.608 -3.210 14.827 1.00 94.75 219 ASP A N 1
ATOM 1697 C CA . ASP A 1 219 ? 0.597 -4.514 14.173 1.00 94.75 219 ASP A CA 1
ATOM 1698 C C . ASP A 1 219 ? 1.569 -4.558 12.987 1.00 94.75 219 ASP A C 1
ATOM 1700 O O . ASP A 1 219 ? 1.859 -3.529 12.364 1.00 94.75 219 ASP A O 1
ATOM 1704 N N . ASN A 1 220 ? 2.055 -5.752 12.654 1.00 96.06 220 ASN A N 1
ATOM 1705 C CA . ASN A 1 220 ? 2.844 -5.994 11.456 1.00 96.06 220 ASN A CA 1
ATOM 1706 C C . ASN A 1 220 ? 2.501 -7.337 10.806 1.00 96.06 220 ASN A C 1
ATOM 1708 O O . ASN A 1 220 ? 2.349 -8.362 11.462 1.00 96.06 220 ASN A O 1
ATOM 1712 N N . VAL A 1 221 ? 2.405 -7.321 9.478 1.00 97.31 221 VAL A N 1
ATOM 1713 C CA . VAL A 1 221 ? 1.988 -8.473 8.677 1.00 97.31 221 VAL A CA 1
ATOM 1714 C C . VAL A 1 221 ? 2.929 -8.619 7.492 1.00 97.31 221 VAL A C 1
ATOM 1716 O O . VAL A 1 221 ? 3.230 -7.653 6.785 1.00 97.31 221 VAL A O 1
ATOM 1719 N N . SER A 1 222 ? 3.395 -9.841 7.246 1.00 95.88 222 SER A N 1
ATOM 1720 C CA . SER A 1 222 ? 4.247 -10.154 6.098 1.00 95.88 222 SER A CA 1
ATOM 1721 C C . SER A 1 222 ? 3.482 -10.906 5.013 1.00 95.88 222 SER A C 1
ATOM 1723 O O . SER A 1 222 ? 2.788 -11.885 5.283 1.00 95.88 222 SER A O 1
ATOM 1725 N N . ALA A 1 223 ? 3.675 -10.499 3.759 1.00 95.12 223 ALA A N 1
ATOM 1726 C CA . ALA A 1 223 ? 3.138 -11.182 2.588 1.00 95.12 223 ALA A CA 1
ATOM 1727 C C . ALA A 1 223 ? 4.275 -11.605 1.655 1.00 95.12 223 ALA A C 1
ATOM 1729 O O . ALA A 1 223 ? 5.042 -10.768 1.185 1.00 95.12 223 ALA A O 1
ATOM 1730 N N . ASN A 1 224 ? 4.362 -12.905 1.370 1.00 94.31 224 ASN A N 1
ATOM 1731 C CA . ASN A 1 224 ? 5.361 -13.467 0.465 1.00 94.31 224 ASN A CA 1
ATOM 1732 C C 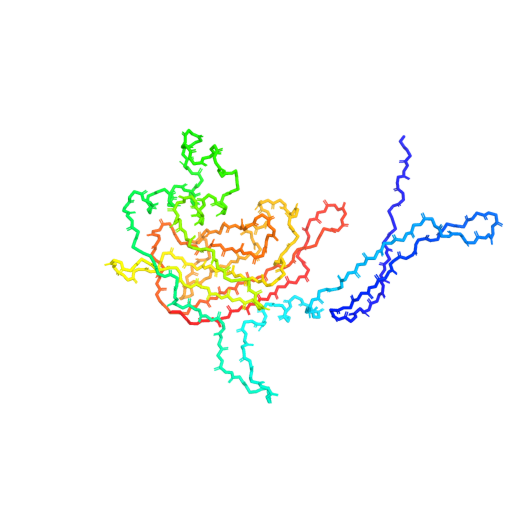. ASN A 1 224 ? 4.674 -13.937 -0.819 1.00 94.31 224 ASN A C 1
ATOM 1734 O O . ASN A 1 224 ? 3.744 -14.744 -0.768 1.00 94.31 224 ASN A O 1
ATOM 1738 N N . LEU A 1 225 ? 5.125 -13.425 -1.960 1.00 93.69 225 LEU A N 1
ATOM 1739 C CA . LEU A 1 225 ? 4.552 -13.679 -3.279 1.00 93.69 225 LEU A CA 1
ATOM 1740 C C . LEU A 1 225 ? 5.659 -14.040 -4.275 1.00 93.69 225 LEU A C 1
ATOM 1742 O O . LEU A 1 225 ? 6.847 -13.881 -3.999 1.00 93.69 225 LEU A O 1
ATOM 1746 N N . ILE A 1 226 ? 5.250 -14.515 -5.447 1.00 91.75 226 ILE A N 1
ATOM 1747 C CA . ILE A 1 226 ? 6.126 -14.723 -6.600 1.00 91.75 226 ILE A CA 1
ATOM 1748 C C . ILE A 1 226 ? 5.574 -13.866 -7.739 1.00 91.75 226 ILE A C 1
ATOM 1750 O O . ILE A 1 226 ? 4.362 -13.894 -7.973 1.00 91.75 226 ILE A O 1
ATOM 1754 N N . ILE A 1 227 ? 6.452 -13.114 -8.405 1.00 88.31 227 ILE A N 1
ATOM 1755 C CA . ILE A 1 227 ? 6.144 -12.257 -9.562 1.00 88.31 227 ILE A CA 1
ATOM 1756 C C . ILE A 1 227 ? 7.048 -12.553 -10.755 1.00 88.31 227 ILE A C 1
ATOM 1758 O O . ILE A 1 227 ? 8.180 -13.049 -10.537 1.00 88.31 227 ILE A O 1
#

pLDDT: mean 91.86, std 7.33, range [40.47, 97.62]

Secondary structure (DSSP, 8-state):
------------PPPTT-EEEEEEEEEETTEEEEEEEEEEE--SSSSHHHHHHTTEEE-TTS-EEEE-EEEEEEE---HHHHHHHHHHHTT-S-TT-GGGGT--SHHHIIIIIIS-PPPPPPPSS-EEEEEEETTT--EEEEEEE-SS-SS-TTS-HHHHTTTEEEEETT--GGGEEEEE-TTSSEEEEEETTS-BPSSEEEEEEEEEEE-SSSEEEEEEEEEEEE-

Foldseek 3Di:
DPDPDDDDDDPDQDDAFDKDKDWDWDQDPNDTDTPDIDIDTHHNDSDLQRQQVQQQDADPVRHTDDGQEAAPQEDAADPVLLVQVLCLLVVNRDPPPVLCVVDVASVCCNCCNRVVGPDDDAAPGFHKYFHANPVVRFRLWIKTFGNAALEQLPDPPVVVQPQKFKDAPNHDRVQKGWGADSRNRMIIIDGSVSGGDFFKMKMKGFYWDDPPPDTDTPDIYIDIDGD

Radius of gyration: 21.04 Å; chains: 1; bounding box: 48×52×63 Å